Protein AF-A0A7L4ZVY7-F1 (afdb_monomer_lite)

Foldseek 3Di:
DDDDDDDPDDDPPDPDFDDPVQADQKDLDPQNRAGPQKDWDDKDWDAQPPPPDTWIKTKIWGDDDPPDPDQWIWIKIWTWDQDPVNMIGTQDIGSPPFGTQASQEPPQDPRRDGWDWDDDPSKIWTWHWHDDPWIKIKIFIWHFDDPPDDDDPPPPPPPDDDDDDDDDDDDRRYGDGPDIDIDGDDDDDDDDDD

pLDDT: mean 72.76, std 26.77, range [22.7, 98.38]

Sequence (194 aa):
MLFSASGLTAQPATPPLLDPKRVPLTAKKPADFVPAGWQLEQQLSGNLNADARPDRVLMLVEKATINDNSVDRNRALLVLLAQPDGSLKRVGVGPKALYCTGCFGALAGPEGGTPELSFDRGSLLVEHMAGSRFMTVQTQRFRYETASGRGGSSAKSTATPTGPEGLARTPAPTFSPVSSKSAKAEWTARKANG

Organism: NCBI:txid2607656

Structure (mmCIF, N/CA/C/O backbone):
data_AF-A0A7L4ZVY7-F1
#
_entry.id   AF-A0A7L4ZVY7-F1
#
loop_
_atom_site.group_PDB
_atom_site.id
_atom_site.type_symbol
_atom_site.label_atom_id
_atom_site.label_alt_id
_atom_site.label_comp_id
_atom_site.label_asym_id
_atom_site.label_entity_id
_atom_site.label_seq_id
_atom_site.pdbx_PDB_ins_code
_atom_site.Cartn_x
_atom_site.Cartn_y
_atom_site.Cartn_z
_atom_site.occupancy
_atom_site.B_iso_or_equiv
_atom_site.auth_seq_id
_atom_site.auth_comp_id
_atom_site.auth_asym_id
_atom_site.auth_atom_id
_atom_site.pdbx_PDB_model_num
ATOM 1 N N . MET A 1 1 ? 6.722 -32.612 -50.610 1.00 42.53 1 MET A N 1
ATOM 2 C CA . MET A 1 1 ? 6.017 -31.478 -49.975 1.00 42.53 1 MET A CA 1
ATOM 3 C C . MET A 1 1 ? 6.471 -31.425 -48.526 1.00 42.53 1 MET A C 1
ATOM 5 O O . MET A 1 1 ? 6.217 -32.372 -47.799 1.00 42.53 1 MET A O 1
ATOM 9 N N . LEU A 1 2 ? 7.251 -30.408 -48.157 1.00 43.16 2 LEU A N 1
ATOM 10 C CA . LEU A 1 2 ? 7.772 -30.210 -46.800 1.00 43.16 2 LEU A CA 1
ATOM 11 C C . LEU A 1 2 ? 6.844 -29.231 -46.075 1.00 43.16 2 LEU A C 1
ATOM 13 O O . LEU A 1 2 ? 6.658 -28.111 -46.544 1.00 43.16 2 LEU A O 1
ATOM 17 N N . PHE A 1 3 ? 6.253 -29.663 -44.964 1.00 46.25 3 PHE A N 1
ATOM 18 C CA . PHE A 1 3 ? 5.507 -28.791 -44.062 1.00 46.25 3 PHE A CA 1
ATOM 19 C C . PHE A 1 3 ? 6.477 -28.238 -43.016 1.00 46.25 3 PHE A C 1
ATOM 21 O O . PHE A 1 3 ? 6.935 -28.975 -42.145 1.00 46.25 3 PHE A O 1
ATOM 28 N N . SER A 1 4 ? 6.787 -26.946 -43.098 1.00 50.25 4 SER A N 1
ATOM 29 C CA . SER A 1 4 ? 7.419 -26.216 -41.998 1.00 50.25 4 SER A CA 1
ATOM 30 C C . SER A 1 4 ? 6.322 -25.736 -41.052 1.00 50.25 4 SER A C 1
ATOM 32 O O . SER A 1 4 ? 5.544 -24.849 -41.399 1.00 50.25 4 SER A O 1
ATOM 34 N N . ALA A 1 5 ? 6.241 -26.334 -39.865 1.00 51.69 5 ALA A N 1
ATOM 35 C CA . ALA A 1 5 ? 5.416 -25.823 -38.780 1.00 51.69 5 ALA A CA 1
ATOM 36 C C . ALA A 1 5 ? 6.184 -24.694 -38.078 1.00 51.69 5 ALA A C 1
ATOM 38 O O . ALA A 1 5 ? 7.149 -24.938 -37.355 1.00 51.69 5 ALA A O 1
ATOM 39 N N . SER A 1 6 ? 5.774 -23.451 -38.326 1.00 59.81 6 SER A N 1
ATOM 40 C CA . SER A 1 6 ? 6.260 -22.282 -37.594 1.00 59.81 6 SER A CA 1
ATOM 41 C C . SER A 1 6 ? 5.871 -22.397 -36.120 1.00 59.81 6 SER A C 1
ATOM 43 O O . SER A 1 6 ? 4.696 -22.555 -35.788 1.00 59.81 6 SER A O 1
ATOM 45 N N . GLY A 1 7 ? 6.872 -22.334 -35.241 1.00 48.38 7 GLY A N 1
ATOM 46 C CA . GLY A 1 7 ? 6.689 -22.382 -33.796 1.00 48.38 7 GLY A CA 1
ATOM 47 C C . GLY A 1 7 ? 5.861 -21.205 -33.281 1.00 48.38 7 GLY A C 1
ATOM 48 O O . GLY A 1 7 ? 6.071 -20.059 -33.676 1.00 48.38 7 GLY A O 1
ATOM 49 N N . LEU A 1 8 ? 4.932 -21.498 -32.369 1.00 47.84 8 LEU A N 1
ATOM 50 C CA . LEU A 1 8 ? 4.277 -20.489 -31.546 1.00 47.84 8 LEU A CA 1
ATOM 51 C C . LEU A 1 8 ? 5.335 -19.858 -30.634 1.00 47.84 8 LEU A C 1
ATOM 53 O O . LEU A 1 8 ? 5.784 -20.470 -29.667 1.00 47.84 8 LEU A O 1
ATOM 57 N N . THR A 1 9 ? 5.723 -18.621 -30.917 1.00 44.97 9 THR A N 1
ATOM 58 C CA . THR A 1 9 ? 6.403 -17.780 -29.932 1.00 44.97 9 THR A CA 1
ATOM 59 C C . THR A 1 9 ? 5.422 -17.490 -28.799 1.00 44.97 9 THR A C 1
ATOM 61 O O . THR A 1 9 ? 4.425 -16.796 -29.007 1.00 44.97 9 THR A O 1
ATOM 64 N N . ALA A 1 10 ? 5.681 -18.041 -27.612 1.00 54.47 10 ALA A N 1
ATOM 65 C CA . ALA A 1 10 ? 4.946 -17.701 -26.401 1.00 54.47 10 ALA A CA 1
ATOM 66 C C . ALA A 1 10 ? 5.097 -16.195 -26.134 1.00 54.47 10 ALA A C 1
ATOM 68 O O . ALA A 1 10 ? 6.210 -15.690 -25.988 1.00 54.47 10 ALA A O 1
ATOM 69 N N . GLN A 1 11 ? 3.980 -15.470 -26.108 1.00 47.41 11 GLN A N 1
ATOM 70 C CA . GLN A 1 11 ? 3.953 -14.075 -25.673 1.00 47.41 11 GLN A CA 1
ATOM 71 C C . GLN A 1 11 ? 4.433 -14.001 -24.214 1.00 47.41 11 GLN A C 1
ATOM 73 O O . GLN A 1 11 ? 4.009 -14.840 -23.413 1.00 47.41 11 GLN A O 1
ATOM 78 N N . PRO A 1 12 ? 5.287 -13.029 -23.840 1.00 50.09 12 PRO A N 1
ATOM 79 C CA . PRO A 1 12 ? 5.654 -12.838 -22.444 1.00 50.09 12 PRO A CA 1
ATOM 80 C C . PRO A 1 12 ? 4.376 -12.548 -21.654 1.00 50.09 12 PRO A C 1
ATOM 82 O O . PRO A 1 12 ? 3.686 -11.557 -21.901 1.00 50.09 12 PRO A O 1
ATOM 85 N N . ALA A 1 13 ? 4.022 -13.462 -20.752 1.00 53.69 13 ALA A N 1
ATOM 86 C CA . ALA A 1 13 ? 2.863 -13.308 -19.892 1.00 53.69 13 ALA A CA 1
ATOM 87 C C . ALA A 1 13 ? 3.065 -12.050 -19.044 1.00 53.69 13 ALA A C 1
ATOM 89 O O . ALA A 1 13 ? 4.043 -11.951 -18.305 1.00 53.69 13 ALA A O 1
ATOM 90 N N . THR A 1 14 ? 2.159 -11.078 -19.162 1.00 54.66 14 THR A N 1
ATOM 91 C CA . THR A 1 14 ? 2.133 -9.924 -18.261 1.00 54.66 14 THR A CA 1
ATOM 92 C C . THR A 1 14 ? 2.140 -10.438 -16.816 1.00 54.66 14 THR A C 1
ATOM 94 O O . THR A 1 14 ? 1.293 -11.284 -16.498 1.00 54.66 14 THR A O 1
ATOM 97 N N . PRO A 1 15 ? 3.062 -9.978 -15.948 1.00 60.28 15 PRO A N 1
ATOM 98 C CA . PRO A 1 15 ? 3.125 -10.460 -14.576 1.00 60.28 15 PRO A CA 1
ATOM 99 C C . PRO A 1 15 ? 1.770 -10.256 -13.880 1.00 60.28 15 PRO A C 1
ATOM 101 O O . PRO A 1 15 ? 1.145 -9.197 -14.043 1.00 60.28 15 PRO A O 1
ATOM 104 N N . PRO A 1 16 ? 1.252 -11.271 -13.168 1.00 70.19 16 PRO A N 1
ATOM 105 C CA . PRO A 1 16 ? -0.083 -11.208 -12.604 1.00 70.19 16 PRO A CA 1
ATOM 106 C C . PRO A 1 16 ? -0.122 -10.226 -11.433 1.00 70.19 16 PRO A C 1
ATOM 108 O O . PRO A 1 16 ? 0.546 -10.410 -10.419 1.00 70.19 16 PRO A O 1
ATOM 111 N N . LEU A 1 17 ? -0.993 -9.224 -11.546 1.00 88.19 17 LEU A N 1
ATOM 112 C CA . LEU A 1 17 ? -1.309 -8.300 -10.459 1.00 88.19 17 LEU A CA 1
ATOM 113 C C . LEU A 1 17 ? -1.698 -9.050 -9.182 1.00 88.19 17 LEU A C 1
ATOM 115 O O . LEU A 1 17 ? -2.263 -10.147 -9.230 1.00 88.19 17 LEU A O 1
ATOM 119 N N . LEU A 1 18 ? -1.470 -8.416 -8.032 1.00 91.44 18 LEU A N 1
ATOM 120 C CA . LEU A 1 18 ? -1.837 -8.996 -6.749 1.00 91.44 18 LEU A CA 1
ATOM 121 C C . LEU A 1 18 ? -3.339 -9.314 -6.693 1.00 91.44 18 LEU A C 1
ATOM 123 O O . LEU A 1 18 ? -4.170 -8.407 -6.694 1.00 91.44 18 LEU A O 1
ATOM 127 N N . ASP A 1 19 ? -3.684 -10.596 -6.570 1.00 92.94 19 ASP A N 1
ATOM 128 C CA . ASP A 1 19 ? -5.056 -11.029 -6.306 1.00 92.94 19 ASP A CA 1
ATOM 129 C C . ASP A 1 19 ? -5.428 -10.733 -4.840 1.00 92.94 19 ASP A C 1
ATOM 131 O O . ASP A 1 19 ? -4.839 -11.326 -3.924 1.00 92.94 19 ASP A O 1
ATOM 135 N N . PRO A 1 20 ? -6.435 -9.876 -4.573 1.00 90.38 20 PRO A N 1
ATOM 136 C CA . PRO A 1 20 ? -6.894 -9.607 -3.218 1.00 90.38 20 PRO A CA 1
ATOM 137 C C . PRO A 1 20 ? -7.332 -10.865 -2.457 1.00 90.38 20 PRO A C 1
ATOM 139 O O . PRO A 1 20 ? -7.259 -10.873 -1.232 1.00 90.38 20 PRO A O 1
ATOM 142 N N . LYS A 1 21 ? -7.774 -11.941 -3.115 1.00 92.88 21 LYS A N 1
ATOM 143 C CA . LYS A 1 21 ? -8.170 -13.179 -2.419 1.00 92.88 21 LYS A CA 1
ATOM 144 C C . LYS A 1 21 ? -6.998 -13.883 -1.736 1.00 92.88 21 LYS A C 1
ATOM 146 O O . LYS A 1 21 ? -7.211 -14.632 -0.790 1.00 92.88 21 LYS A O 1
ATOM 151 N N . ARG A 1 22 ? -5.769 -13.623 -2.187 1.00 94.56 22 ARG A N 1
ATOM 152 C CA . ARG A 1 22 ? -4.539 -14.203 -1.627 1.00 94.56 22 ARG A CA 1
ATOM 153 C C . ARG A 1 22 ? -4.015 -13.444 -0.409 1.00 94.56 22 ARG A C 1
ATOM 155 O O . ARG A 1 22 ? -3.093 -13.921 0.242 1.00 94.56 22 ARG A O 1
ATOM 162 N N . VAL A 1 23 ? -4.582 -12.276 -0.109 1.00 95.00 23 VAL A N 1
ATOM 163 C CA . VAL A 1 23 ? -4.215 -11.473 1.060 1.00 95.00 23 VAL A CA 1
ATOM 164 C C . VAL A 1 23 ? -5.196 -11.783 2.198 1.00 95.00 23 VAL A C 1
ATOM 166 O O . VAL A 1 23 ? -6.403 -11.578 2.015 1.00 95.00 23 VAL A O 1
ATOM 169 N N . PRO A 1 24 ? -4.720 -12.236 3.373 1.00 97.06 24 PRO A N 1
ATOM 170 C CA . PRO A 1 24 ? -5.571 -12.498 4.531 1.00 97.06 24 PRO A CA 1
ATOM 171 C C . PRO A 1 24 ? -6.450 -11.302 4.918 1.00 97.06 24 PRO A C 1
ATOM 173 O O . PRO A 1 24 ? -6.085 -10.140 4.729 1.00 97.06 24 PRO A O 1
ATOM 176 N N . LEU A 1 25 ? -7.630 -11.574 5.483 1.00 95.50 25 LEU A N 1
ATOM 177 C CA . LEU A 1 25 ? -8.509 -10.522 6.009 1.00 95.50 25 LEU A CA 1
ATOM 178 C C . LEU A 1 25 ? -8.007 -9.956 7.342 1.00 95.50 25 LEU A C 1
ATOM 180 O O . LEU A 1 25 ? -8.193 -8.770 7.603 1.00 95.50 25 LEU A O 1
ATOM 184 N N . THR A 1 26 ? -7.361 -10.782 8.159 1.00 97.31 26 THR A N 1
ATOM 185 C CA . THR A 1 26 ? -6.875 -10.429 9.496 1.00 97.31 26 THR A CA 1
ATOM 186 C C . THR A 1 26 ? -5.564 -11.142 9.788 1.00 97.31 26 THR A C 1
ATOM 188 O O . THR A 1 26 ? -5.417 -12.308 9.421 1.00 97.31 26 THR A O 1
ATOM 191 N N . ALA A 1 27 ? -4.645 -10.481 10.487 1.00 97.62 27 ALA A N 1
ATOM 192 C CA . ALA A 1 27 ? -3.427 -11.094 11.014 1.00 97.62 27 ALA A CA 1
ATOM 193 C C . ALA A 1 27 ? -2.856 -10.258 12.167 1.00 97.62 27 ALA A C 1
ATOM 195 O O . ALA A 1 27 ? -3.289 -9.130 12.396 1.00 97.62 27 ALA A O 1
ATOM 196 N N . LYS A 1 28 ? -1.878 -10.798 12.900 1.00 96.31 28 LYS A N 1
ATOM 197 C CA . LYS A 1 28 ? -1.248 -10.084 14.024 1.00 96.31 28 LYS A CA 1
ATOM 198 C C . LYS A 1 28 ? -0.117 -9.162 13.580 1.00 96.31 28 LYS A C 1
ATOM 200 O O . LYS A 1 28 ? 0.129 -8.154 14.235 1.00 96.31 28 LYS A O 1
ATOM 205 N N . LYS A 1 29 ? 0.593 -9.501 12.500 1.00 96.75 29 LYS A N 1
ATOM 206 C CA . LYS A 1 29 ? 1.751 -8.735 12.026 1.00 96.75 29 LYS A CA 1
ATOM 207 C C . LYS A 1 29 ? 1.552 -8.288 10.576 1.00 96.75 29 LYS A C 1
ATOM 209 O O . LYS A 1 29 ? 0.966 -9.030 9.794 1.00 96.75 29 LYS A O 1
ATOM 214 N N . PRO A 1 30 ? 2.091 -7.123 10.173 1.00 97.06 30 PRO A N 1
ATOM 215 C CA . PRO A 1 30 ? 2.037 -6.672 8.781 1.00 97.06 30 PRO A CA 1
ATOM 216 C C . PRO A 1 30 ? 2.624 -7.675 7.778 1.00 97.06 30 PRO A C 1
ATOM 218 O O . PRO A 1 30 ? 2.061 -7.873 6.707 1.00 97.06 30 PRO A O 1
ATOM 221 N N . ALA A 1 31 ? 3.721 -8.347 8.146 1.00 97.12 31 ALA A N 1
ATOM 222 C CA . ALA A 1 31 ? 4.386 -9.338 7.298 1.00 97.12 31 ALA A CA 1
ATOM 223 C C . ALA A 1 31 ? 3.482 -10.530 6.932 1.00 97.12 31 ALA A C 1
ATOM 225 O O . ALA A 1 31 ? 3.624 -11.090 5.850 1.00 97.12 31 ALA A O 1
ATOM 226 N N . ASP A 1 32 ? 2.512 -10.868 7.786 1.00 97.81 32 ASP A N 1
ATOM 227 C CA . ASP A 1 32 ? 1.583 -11.979 7.556 1.00 97.81 32 ASP A CA 1
ATOM 228 C C . ASP A 1 32 ? 0.562 -11.665 6.442 1.00 97.81 32 ASP A C 1
ATOM 230 O O . ASP A 1 32 ? -0.122 -12.561 5.953 1.00 97.81 32 ASP A O 1
ATOM 234 N N . PHE A 1 33 ? 0.455 -10.399 6.013 1.00 98.00 33 PHE A N 1
ATOM 235 C CA . PHE A 1 33 ? -0.363 -9.996 4.865 1.00 98.00 33 PHE A CA 1
ATOM 236 C C . PHE A 1 33 ? 0.379 -10.089 3.528 1.00 98.00 33 PHE A C 1
ATOM 238 O O . PHE A 1 33 ? -0.236 -9.850 2.490 1.00 98.00 33 PHE A O 1
ATOM 245 N N . VAL A 1 34 ? 1.677 -10.408 3.522 1.00 97.81 34 VAL A N 1
ATOM 246 C CA . VAL A 1 34 ? 2.485 -10.478 2.298 1.00 97.81 34 VAL A CA 1
ATOM 247 C C . VAL A 1 34 ? 2.340 -11.870 1.667 1.00 97.81 34 VAL A C 1
ATOM 249 O O . VAL A 1 34 ? 2.828 -12.850 2.231 1.00 97.81 34 VAL A O 1
ATOM 252 N N . PRO A 1 35 ? 1.684 -12.007 0.502 1.00 96.31 35 PRO A N 1
ATOM 253 C CA . PRO A 1 35 ? 1.488 -13.310 -0.120 1.00 96.31 35 PRO A CA 1
ATOM 254 C C . PRO A 1 35 ? 2.753 -13.805 -0.828 1.00 96.31 35 PRO A C 1
ATOM 256 O O . PRO A 1 35 ? 3.644 -13.040 -1.197 1.00 96.31 35 PRO A O 1
ATOM 259 N N . ALA A 1 36 ? 2.807 -15.112 -1.093 1.00 94.06 36 ALA A N 1
ATOM 260 C CA . ALA A 1 36 ? 3.901 -15.714 -1.852 1.00 94.06 36 ALA A CA 1
ATOM 261 C C . ALA A 1 36 ? 4.086 -15.045 -3.230 1.00 94.06 36 ALA A C 1
ATOM 263 O O . ALA A 1 36 ? 3.113 -14.800 -3.951 1.00 94.06 36 ALA A O 1
ATOM 264 N N . GLY A 1 37 ? 5.343 -14.782 -3.596 1.00 92.44 37 GLY A N 1
ATOM 265 C CA . GLY A 1 37 ? 5.720 -14.041 -4.808 1.00 92.44 37 GLY A CA 1
ATOM 266 C C . GLY A 1 37 ? 5.821 -12.523 -4.618 1.00 92.44 37 GLY A C 1
ATOM 267 O O . GLY A 1 37 ? 6.309 -11.841 -5.508 1.00 92.44 37 GLY A O 1
ATOM 268 N N . TRP A 1 38 ? 5.433 -12.002 -3.452 1.00 95.56 38 TRP A N 1
ATOM 269 C CA . TRP A 1 38 ? 5.517 -10.582 -3.109 1.00 95.56 38 TRP A CA 1
ATOM 270 C C . TRP A 1 38 ? 6.454 -10.363 -1.925 1.00 95.56 38 TRP A C 1
ATOM 272 O O . TRP A 1 38 ? 6.694 -11.269 -1.124 1.00 95.56 38 TRP A O 1
ATOM 282 N N . GLN A 1 39 ? 6.990 -9.155 -1.811 1.00 95.81 39 GLN A N 1
ATOM 283 C CA . GLN A 1 39 ? 7.772 -8.708 -0.665 1.00 95.81 39 GLN A CA 1
ATOM 284 C C . GLN A 1 39 ? 7.330 -7.314 -0.225 1.00 95.81 39 GLN A C 1
ATOM 286 O O . GLN A 1 39 ? 6.783 -6.546 -1.016 1.00 95.81 39 GLN A O 1
ATOM 291 N N . LEU A 1 40 ? 7.561 -7.004 1.049 1.00 97.31 40 LEU A N 1
ATOM 292 C CA . LEU A 1 40 ? 7.330 -5.672 1.592 1.00 97.31 40 LEU A CA 1
ATOM 293 C C . LEU A 1 40 ? 8.426 -4.729 1.087 1.00 97.31 40 LEU A C 1
ATOM 295 O O . LEU A 1 40 ? 9.605 -5.004 1.290 1.00 97.31 40 LEU A O 1
ATOM 299 N N . GLU A 1 41 ? 8.031 -3.635 0.446 1.00 95.62 41 GLU A N 1
ATOM 300 C CA . GLU A 1 41 ? 8.941 -2.591 -0.037 1.00 95.62 41 GLU A CA 1
ATOM 301 C C . GLU A 1 41 ? 8.948 -1.389 0.910 1.00 95.62 41 GLU A C 1
ATOM 303 O O . GLU A 1 41 ? 10.005 -0.911 1.307 1.00 95.62 41 GLU A O 1
ATOM 308 N N . GLN A 1 42 ? 7.765 -0.945 1.342 1.00 97.00 42 GLN A N 1
ATOM 309 C CA . GLN A 1 42 ? 7.611 0.156 2.291 1.00 97.00 42 GLN A CA 1
ATOM 310 C C . GLN A 1 42 ? 6.451 -0.118 3.248 1.00 97.00 42 GLN A C 1
ATOM 312 O O . GLN A 1 42 ? 5.444 -0.728 2.884 1.00 97.00 42 GLN A O 1
ATOM 317 N N . GLN A 1 43 ? 6.571 0.382 4.476 1.00 97.62 43 GLN A N 1
ATOM 318 C CA . GLN A 1 43 ? 5.490 0.409 5.453 1.00 97.62 43 GLN A CA 1
ATOM 319 C C . GLN A 1 43 ? 5.367 1.808 6.052 1.00 97.62 43 GLN A C 1
ATOM 321 O O . GLN A 1 43 ? 6.358 2.392 6.485 1.00 97.62 43 GLN A O 1
ATOM 326 N N . LEU A 1 44 ? 4.134 2.297 6.151 1.00 96.94 44 LEU A N 1
ATOM 327 C CA . LEU A 1 44 ? 3.792 3.543 6.825 1.00 96.94 44 LEU A CA 1
ATOM 328 C C . LEU A 1 44 ? 2.824 3.263 7.984 1.00 96.94 44 LEU A C 1
ATOM 330 O O . LEU A 1 44 ? 1.990 2.356 7.907 1.00 96.94 44 LEU A O 1
ATOM 334 N N . SER A 1 45 ? 2.942 4.035 9.064 1.00 96.00 45 SER A N 1
ATOM 335 C CA . SER A 1 45 ? 2.079 3.958 10.248 1.00 96.00 45 SER A CA 1
ATOM 336 C C . SER A 1 45 ? 1.373 5.289 10.470 1.00 96.00 45 SER A C 1
ATOM 338 O O . SER A 1 45 ? 2.011 6.335 10.392 1.00 96.00 45 SER A O 1
ATOM 340 N N . GLY A 1 46 ? 0.069 5.262 10.734 1.00 92.50 46 GLY A N 1
ATOM 341 C CA . GLY A 1 46 ? -0.740 6.474 10.877 1.00 92.50 46 GLY A CA 1
ATOM 342 C C . GLY A 1 46 ? -2.106 6.181 11.471 1.00 92.50 46 GLY A C 1
ATOM 343 O O . GLY A 1 46 ? -2.339 5.083 11.950 1.00 92.50 46 GLY A O 1
ATOM 344 N N . ASN A 1 47 ? -2.997 7.164 11.457 1.00 90.94 47 ASN A N 1
ATOM 345 C CA . ASN A 1 47 ? -4.351 7.036 11.989 1.00 90.94 47 ASN A CA 1
ATOM 346 C C . ASN A 1 47 ? -5.340 7.412 10.878 1.00 90.94 47 ASN A C 1
ATOM 348 O O . ASN A 1 47 ? -5.541 8.595 10.592 1.00 90.94 47 ASN A O 1
ATOM 352 N N . LEU A 1 48 ? -5.877 6.404 10.194 1.00 88.75 48 LEU A N 1
ATOM 353 C CA . LEU A 1 48 ? -6.744 6.548 9.023 1.00 88.75 48 LEU A CA 1
ATOM 354 C C . LEU A 1 48 ? -8.221 6.659 9.395 1.00 88.75 48 LEU A C 1
ATOM 356 O O . LEU A 1 48 ? -8.993 7.250 8.644 1.00 88.75 48 LEU A O 1
ATOM 360 N N . ASN A 1 49 ? -8.620 6.090 10.531 1.00 88.75 49 ASN A N 1
ATOM 361 C CA . ASN A 1 49 ? -10.011 6.036 10.988 1.00 88.75 49 ASN A CA 1
ATOM 362 C C . ASN A 1 49 ? -10.276 6.869 12.261 1.00 88.75 49 ASN A C 1
ATOM 364 O O . ASN A 1 49 ? -11.359 6.776 12.835 1.00 88.75 49 ASN A O 1
ATOM 368 N N . ALA A 1 50 ? -9.306 7.686 12.679 1.00 88.69 50 ALA A N 1
ATOM 369 C CA . ALA A 1 50 ? -9.360 8.554 13.853 1.00 88.69 50 ALA A CA 1
ATOM 370 C C . ALA A 1 50 ? -9.567 7.825 15.200 1.00 88.69 50 ALA A C 1
ATOM 372 O O . ALA A 1 50 ? -10.049 8.434 16.152 1.00 88.69 50 ALA A O 1
ATOM 373 N N . ASP A 1 51 ? -9.164 6.555 15.322 1.00 90.31 51 ASP A N 1
ATOM 374 C CA . ASP A 1 51 ? -9.390 5.744 16.530 1.00 90.31 51 ASP A CA 1
ATOM 375 C C . ASP A 1 51 ? -8.208 5.702 17.524 1.00 90.31 51 ASP A C 1
ATOM 377 O O . ASP A 1 51 ? -8.263 4.998 18.536 1.00 90.31 51 ASP A O 1
ATOM 381 N N . ALA A 1 52 ? -7.153 6.469 17.225 1.00 89.75 52 ALA A N 1
ATOM 382 C CA . ALA A 1 52 ? -5.902 6.592 17.979 1.00 89.75 52 ALA A CA 1
ATOM 383 C C . ALA A 1 52 ? -5.052 5.311 18.059 1.00 89.75 52 ALA A C 1
ATOM 385 O O . ALA A 1 52 ? -4.003 5.316 18.708 1.00 89.75 52 ALA A O 1
ATOM 386 N N . ARG A 1 53 ? -5.435 4.236 17.364 1.00 93.56 53 ARG A N 1
ATOM 387 C CA . ARG A 1 53 ? -4.575 3.075 17.150 1.00 93.56 53 ARG A CA 1
ATOM 388 C C . ARG A 1 53 ? -3.775 3.280 15.863 1.00 93.56 53 ARG A C 1
ATOM 390 O O . ARG A 1 53 ? -4.266 3.860 14.899 1.00 93.56 53 ARG A O 1
ATOM 397 N N . PRO A 1 54 ? -2.509 2.842 15.834 1.00 94.25 54 PRO A N 1
ATOM 398 C CA . PRO A 1 54 ? -1.688 3.035 14.659 1.00 94.25 54 PRO A CA 1
ATOM 399 C C . PRO A 1 54 ? -2.089 1.999 13.601 1.00 94.25 54 PRO A C 1
ATOM 401 O O . PRO A 1 54 ? -1.779 0.814 13.735 1.00 94.25 54 PRO A O 1
ATOM 404 N N . ASP A 1 55 ? -2.729 2.457 12.536 1.00 95.00 55 ASP A N 1
ATOM 405 C CA . ASP A 1 55 ? -3.002 1.719 11.307 1.00 95.00 55 ASP A CA 1
ATOM 406 C C . ASP A 1 55 ? -1.715 1.488 10.506 1.00 95.00 55 ASP A C 1
ATOM 408 O O . ASP A 1 55 ? -0.657 2.068 10.789 1.00 95.00 55 ASP A O 1
ATOM 412 N N . ARG A 1 56 ? -1.774 0.614 9.498 1.00 97.44 56 ARG A N 1
ATOM 413 C CA . ARG A 1 56 ? -0.638 0.317 8.618 1.00 97.44 56 ARG A CA 1
ATOM 414 C C . ARG A 1 56 ? -1.026 0.432 7.154 1.00 97.44 56 ARG A C 1
ATOM 416 O O . ARG A 1 56 ? -2.063 -0.067 6.727 1.00 97.44 56 ARG A O 1
ATOM 423 N N . VAL A 1 57 ? -0.134 1.030 6.377 1.00 97.88 57 VAL A N 1
ATOM 424 C CA . VAL A 1 57 ? -0.186 1.022 4.915 1.00 97.88 57 VAL A CA 1
ATOM 425 C C . VAL A 1 57 ? 1.067 0.328 4.414 1.00 97.88 57 VAL A C 1
ATOM 427 O O . VAL A 1 57 ? 2.169 0.690 4.823 1.00 97.88 57 VAL A O 1
ATOM 430 N N . LEU A 1 58 ? 0.895 -0.686 3.569 1.00 98.38 58 LEU A N 1
ATOM 431 C CA . LEU A 1 58 ? 1.997 -1.465 3.011 1.00 98.38 58 LEU A CA 1
ATOM 432 C C . LEU A 1 58 ? 2.087 -1.223 1.509 1.00 98.38 58 LEU A C 1
ATOM 434 O O . LEU A 1 58 ? 1.089 -1.345 0.798 1.00 98.38 58 LEU A O 1
ATOM 438 N N . MET A 1 59 ? 3.293 -0.937 1.038 1.00 98.06 59 MET A N 1
ATOM 439 C CA . MET A 1 59 ? 3.675 -1.063 -0.360 1.00 98.06 59 MET A CA 1
ATOM 440 C C . MET A 1 59 ? 4.324 -2.426 -0.541 1.00 98.06 59 MET A C 1
ATOM 442 O O . MET A 1 59 ? 5.344 -2.723 0.085 1.00 98.06 59 MET A O 1
ATOM 446 N N . LEU A 1 60 ? 3.715 -3.261 -1.372 1.00 97.50 60 LEU A N 1
ATOM 447 C CA . LEU A 1 60 ? 4.287 -4.533 -1.781 1.00 97.50 60 LEU A CA 1
ATOM 448 C C . LEU A 1 60 ? 4.832 -4.411 -3.196 1.00 97.50 60 LEU A C 1
ATOM 450 O O . LEU A 1 60 ? 4.212 -3.758 -4.032 1.00 97.50 60 LEU A O 1
ATOM 454 N N . VAL A 1 61 ? 5.922 -5.119 -3.465 1.00 94.81 61 VAL A N 1
ATOM 455 C CA . VAL A 1 61 ? 6.491 -5.294 -4.803 1.00 94.81 61 VAL A CA 1
ATOM 456 C C . VAL A 1 61 ? 6.637 -6.777 -5.104 1.00 94.81 61 VAL A C 1
ATOM 458 O O . VAL A 1 61 ? 6.857 -7.589 -4.198 1.00 94.81 61 VAL A O 1
ATOM 461 N N . GLU A 1 62 ? 6.500 -7.153 -6.369 1.00 93.00 62 GLU A N 1
ATOM 462 C CA . GLU A 1 62 ? 6.818 -8.510 -6.809 1.00 93.00 62 GLU A CA 1
ATOM 463 C C . GLU A 1 62 ? 8.287 -8.842 -6.497 1.00 93.00 62 GLU A C 1
ATOM 465 O O . GLU A 1 62 ? 9.198 -8.015 -6.636 1.00 93.00 62 GLU A O 1
ATOM 470 N N . LYS A 1 63 ? 8.539 -10.072 -6.046 1.00 91.12 63 LYS A N 1
ATOM 471 C CA . LYS A 1 63 ? 9.908 -10.567 -5.883 1.00 91.12 63 LYS A CA 1
ATOM 472 C C . LYS A 1 63 ? 10.540 -10.725 -7.262 1.00 91.12 63 LYS A C 1
ATOM 474 O O . LYS A 1 63 ? 9.927 -11.315 -8.145 1.00 91.12 63 LYS A O 1
ATOM 479 N N . ALA A 1 64 ? 11.774 -10.252 -7.417 1.00 84.69 64 ALA A N 1
ATOM 480 C CA . ALA A 1 64 ? 12.560 -10.575 -8.601 1.00 84.69 64 ALA A CA 1
ATOM 481 C C . ALA A 1 64 ? 12.772 -12.096 -8.669 1.00 84.69 64 ALA A C 1
ATOM 483 O O . ALA A 1 64 ? 13.035 -12.735 -7.643 1.00 84.69 64 ALA A O 1
ATOM 484 N N . THR A 1 65 ? 12.651 -12.682 -9.859 1.00 78.56 65 THR A N 1
ATOM 485 C CA . THR A 1 65 ? 13.055 -14.076 -10.081 1.00 78.56 65 THR A CA 1
ATOM 486 C C . THR A 1 65 ? 14.421 -14.105 -10.758 1.00 78.56 65 TH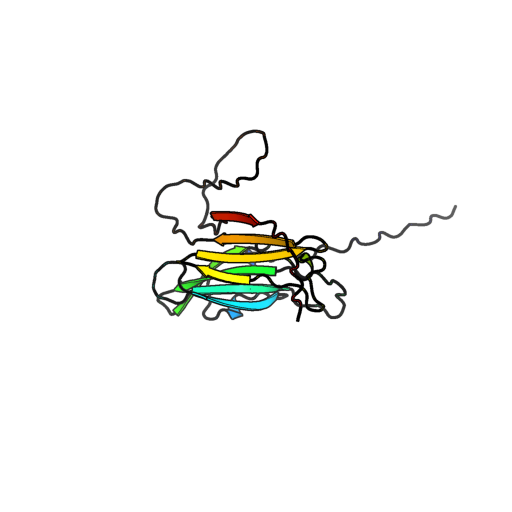R A C 1
ATOM 488 O O . THR A 1 65 ? 14.793 -13.163 -11.445 1.00 78.56 65 THR A O 1
ATOM 491 N N . ILE A 1 66 ? 15.191 -15.176 -10.550 1.00 65.38 66 ILE A N 1
ATOM 492 C CA . ILE A 1 66 ? 16.590 -15.283 -11.012 1.00 65.38 66 ILE A CA 1
ATOM 493 C C . ILE A 1 66 ? 16.719 -15.128 -12.541 1.00 65.38 66 ILE A C 1
ATOM 495 O O . ILE A 1 66 ? 17.760 -14.705 -13.027 1.00 65.38 66 ILE A O 1
ATOM 499 N N . ASN A 1 67 ? 15.652 -15.423 -13.287 1.00 64.25 67 ASN A N 1
ATOM 500 C CA . ASN A 1 67 ? 15.614 -15.324 -14.747 1.00 64.25 67 ASN A CA 1
ATOM 501 C C . ASN A 1 67 ? 14.808 -14.113 -15.242 1.00 64.25 67 ASN A C 1
ATOM 503 O O . ASN A 1 67 ? 14.496 -14.030 -16.431 1.00 64.25 67 ASN A O 1
ATOM 507 N N . ASP A 1 68 ? 14.4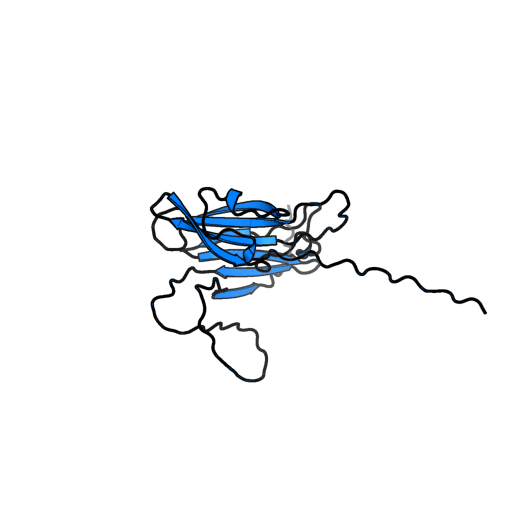13 -13.215 -14.339 1.00 63.62 68 ASP A N 1
ATOM 508 C CA . ASP A 1 68 ? 13.616 -12.052 -14.693 1.00 63.62 68 ASP A CA 1
ATOM 509 C C . ASP A 1 68 ? 14.519 -10.885 -15.086 1.00 63.62 68 ASP A C 1
ATOM 511 O O . ASP A 1 68 ? 15.048 -10.168 -14.240 1.00 63.62 68 ASP A O 1
ATOM 515 N N . ASN A 1 69 ? 14.682 -10.699 -16.394 1.00 60.19 69 ASN A N 1
ATOM 516 C CA . ASN A 1 69 ? 15.276 -9.489 -16.958 1.00 60.19 69 ASN A CA 1
ATOM 517 C C . ASN A 1 69 ? 14.244 -8.344 -17.064 1.00 60.19 69 ASN A C 1
ATOM 519 O O . ASN A 1 69 ? 14.551 -7.310 -17.661 1.00 60.19 69 ASN A O 1
ATOM 523 N N . SER A 1 70 ? 13.015 -8.518 -16.550 1.00 64.00 70 SER A N 1
ATOM 524 C CA . SER A 1 70 ? 12.021 -7.447 -16.499 1.00 64.00 70 SER A CA 1
ATOM 525 C C . SER A 1 70 ? 12.473 -6.358 -15.536 1.00 64.00 70 SER A C 1
ATOM 527 O O . SER A 1 70 ? 12.645 -6.570 -14.336 1.00 64.00 70 SER A O 1
ATOM 529 N N . VAL A 1 71 ? 12.600 -5.150 -16.075 1.00 67.69 71 VAL A N 1
ATOM 530 C CA . VAL A 1 71 ? 12.826 -3.923 -15.301 1.00 67.69 71 VAL A CA 1
ATOM 531 C C . VAL A 1 71 ? 11.540 -3.499 -14.565 1.00 67.69 71 VAL A C 1
ATOM 533 O O . VAL A 1 71 ? 11.587 -2.732 -13.599 1.00 67.69 71 VAL A O 1
ATOM 536 N N . ASP A 1 72 ? 10.389 -4.044 -14.975 1.00 83.38 72 ASP A N 1
ATOM 537 C CA . ASP A 1 72 ? 9.061 -3.676 -14.498 1.00 83.38 72 ASP A CA 1
ATOM 538 C C . ASP A 1 72 ? 8.439 -4.779 -13.644 1.00 83.38 72 ASP A C 1
ATOM 540 O O . ASP A 1 72 ? 7.946 -5.793 -14.139 1.00 83.38 72 ASP A O 1
ATOM 544 N N . ARG A 1 73 ? 8.433 -4.537 -12.334 1.00 89.81 73 ARG A N 1
ATOM 545 C CA . ARG A 1 73 ? 7.755 -5.337 -11.318 1.00 89.81 73 ARG A CA 1
ATOM 546 C C . ARG A 1 73 ? 6.545 -4.581 -10.807 1.00 89.81 73 ARG A C 1
ATOM 548 O O . ARG A 1 73 ? 6.624 -3.377 -10.528 1.00 89.81 73 ARG A O 1
ATOM 555 N N . ASN A 1 74 ? 5.420 -5.275 -10.673 1.00 92.62 74 ASN A N 1
ATOM 556 C CA . ASN A 1 74 ? 4.204 -4.639 -10.186 1.00 92.62 74 ASN A CA 1
ATOM 557 C C . ASN A 1 74 ? 4.318 -4.274 -8.706 1.00 92.62 74 ASN A C 1
ATOM 559 O O . ASN A 1 74 ? 4.999 -4.938 -7.917 1.00 92.62 74 ASN A O 1
ATOM 563 N N . ARG A 1 75 ? 3.563 -3.239 -8.329 1.00 94.62 75 ARG A N 1
ATOM 564 C CA . ARG A 1 75 ? 3.373 -2.824 -6.943 1.00 94.62 75 ARG A CA 1
ATOM 565 C C . ARG A 1 75 ? 1.912 -2.884 -6.538 1.00 94.62 75 ARG A C 1
ATOM 567 O O . ARG A 1 75 ? 1.019 -2.632 -7.343 1.00 94.62 75 ARG A O 1
ATOM 574 N N . ALA A 1 76 ? 1.673 -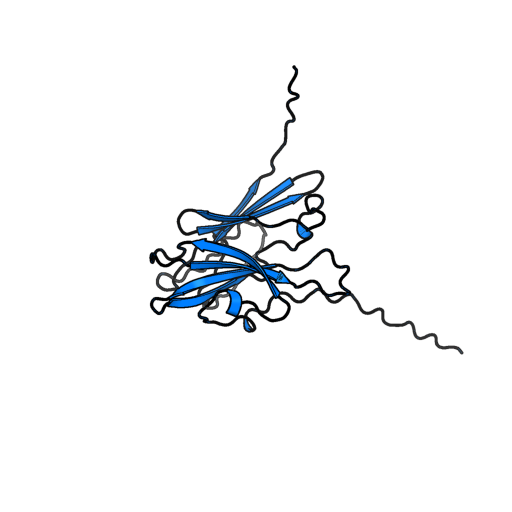3.172 -5.267 1.00 96.75 76 ALA A N 1
ATOM 575 C CA . ALA A 1 76 ? 0.342 -3.172 -4.684 1.00 96.75 76 ALA A CA 1
ATOM 576 C C . ALA A 1 76 ? 0.317 -2.393 -3.369 1.00 96.75 76 ALA A C 1
ATOM 578 O O . ALA A 1 76 ? 1.240 -2.476 -2.561 1.00 96.75 76 ALA A O 1
ATOM 579 N N . LEU A 1 77 ? -0.774 -1.663 -3.150 1.00 97.69 77 LEU A N 1
ATOM 580 C CA . LEU A 1 77 ? -1.032 -0.927 -1.918 1.00 97.69 77 LEU A CA 1
ATOM 581 C C . LEU A 1 77 ? -1.990 -1.722 -1.030 1.00 97.69 77 LEU A C 1
ATOM 583 O O . LEU A 1 77 ? -3.080 -2.088 -1.472 1.00 97.69 77 LEU A O 1
ATOM 587 N N . LEU A 1 78 ? -1.621 -1.974 0.220 1.00 97.25 78 LEU A N 1
ATOM 588 C CA . LEU A 1 78 ? -2.499 -2.583 1.219 1.00 97.25 78 LEU A CA 1
ATOM 589 C C . LEU A 1 78 ? -2.780 -1.581 2.328 1.00 97.25 78 LEU A C 1
ATOM 591 O O . LEU A 1 78 ? -1.873 -0.903 2.805 1.00 97.25 78 LEU A O 1
ATOM 595 N N . VAL A 1 79 ? -4.032 -1.544 2.779 1.00 95.94 79 VAL A N 1
ATOM 596 C CA . VAL A 1 79 ? -4.459 -0.722 3.913 1.00 95.94 79 VAL A CA 1
ATOM 597 C C . VAL A 1 79 ? -5.006 -1.626 5.004 1.00 95.94 79 VAL A C 1
ATOM 599 O O . VAL A 1 79 ? -5.934 -2.411 4.770 1.00 95.94 79 VAL A O 1
ATOM 602 N N . LEU A 1 80 ? -4.421 -1.513 6.192 1.00 97.06 80 LEU A N 1
ATOM 603 C CA . LEU A 1 80 ? -4.711 -2.331 7.358 1.00 97.06 80 LEU A CA 1
ATOM 604 C C . LEU A 1 80 ? -5.106 -1.425 8.525 1.00 97.06 80 LEU A C 1
ATOM 606 O O . LEU A 1 80 ? -4.338 -0.538 8.895 1.00 97.06 80 LEU A O 1
ATOM 610 N N . LEU A 1 81 ? -6.267 -1.676 9.126 1.00 95.75 81 LEU A N 1
ATOM 611 C CA . LEU A 1 81 ? -6.695 -0.982 10.336 1.00 95.75 81 LEU A CA 1
ATOM 612 C C . LEU A 1 81 ? -6.340 -1.773 11.583 1.00 95.75 81 LEU A C 1
ATOM 614 O O . LEU A 1 81 ? -6.597 -2.980 11.649 1.00 95.75 81 LEU A O 1
ATOM 618 N N . ALA A 1 82 ? -5.819 -1.085 12.589 1.00 96.62 82 ALA A N 1
ATOM 619 C CA . ALA A 1 82 ? -5.598 -1.677 13.896 1.00 96.62 82 ALA A CA 1
ATOM 620 C C . ALA A 1 82 ? -6.928 -1.984 14.590 1.00 96.62 82 ALA A C 1
ATOM 622 O O . ALA A 1 82 ? -7.880 -1.205 14.559 1.00 96.62 82 ALA A O 1
ATOM 623 N N . GLN A 1 83 ? -7.006 -3.163 15.196 1.00 95.94 83 GLN A N 1
ATOM 624 C CA . GLN A 1 83 ? -8.166 -3.628 15.940 1.00 95.94 83 GLN A CA 1
ATOM 625 C C . GLN A 1 83 ? -7.916 -3.505 17.453 1.00 95.94 83 GLN A C 1
ATOM 627 O O . GLN A 1 83 ? -6.762 -3.520 17.892 1.00 95.94 83 GLN A O 1
ATOM 632 N N . PRO A 1 84 ? -8.975 -3.400 18.280 1.00 94.50 84 PRO A N 1
ATOM 633 C CA . PRO A 1 84 ? -8.836 -3.315 19.737 1.00 94.50 84 PRO A CA 1
ATOM 634 C C . PRO A 1 84 ? -8.129 -4.515 20.382 1.00 94.50 84 PRO A C 1
ATOM 636 O O . PRO A 1 84 ? -7.513 -4.366 21.431 1.00 94.50 84 PRO A O 1
ATOM 639 N N . ASP A 1 85 ? -8.191 -5.691 19.755 1.00 94.44 85 ASP A N 1
ATOM 640 C CA . ASP A 1 85 ? -7.527 -6.920 20.211 1.00 94.44 85 ASP A CA 1
ATOM 641 C C . ASP A 1 85 ? -6.027 -6.980 19.846 1.00 94.44 85 ASP A C 1
ATOM 643 O O . ASP A 1 85 ? -5.364 -7.992 20.077 1.00 94.44 85 ASP A O 1
ATOM 647 N N . GLY A 1 86 ? -5.487 -5.907 19.257 1.00 94.25 86 GLY A N 1
ATOM 648 C CA . GLY A 1 86 ? -4.102 -5.819 18.798 1.00 94.25 86 GLY A CA 1
ATOM 649 C C . GLY A 1 86 ? -3.842 -6.492 17.448 1.00 94.25 86 GLY A C 1
ATOM 650 O O . GLY A 1 86 ? -2.703 -6.483 16.979 1.00 94.25 86 GLY A O 1
ATOM 651 N N . SER A 1 87 ? -4.862 -7.067 16.806 1.00 97.56 87 SER A N 1
ATOM 652 C CA . SER A 1 87 ? -4.757 -7.556 15.433 1.00 97.56 87 SER A CA 1
ATOM 653 C C . SER A 1 87 ? -4.860 -6.415 14.416 1.00 97.56 87 SER A C 1
ATOM 655 O O . SER A 1 87 ? -5.217 -5.277 14.725 1.00 97.56 87 SER A O 1
ATOM 657 N N . LEU A 1 88 ? -4.530 -6.722 13.169 1.00 97.75 88 LEU A N 1
ATOM 658 C CA . LEU A 1 88 ? -4.743 -5.858 12.020 1.00 97.75 88 LEU A CA 1
ATOM 659 C C . LEU A 1 88 ? -5.849 -6.465 11.157 1.00 97.75 88 LEU A C 1
ATOM 661 O O . LEU A 1 88 ? -5.893 -7.680 10.949 1.00 97.75 88 LEU A O 1
ATOM 665 N N . LYS A 1 89 ? -6.706 -5.612 10.601 1.00 96.62 89 LYS A N 1
ATOM 666 C CA . LYS A 1 89 ? -7.734 -5.980 9.628 1.00 96.62 89 LYS A CA 1
ATOM 667 C C . LYS A 1 89 ? -7.450 -5.304 8.301 1.00 96.62 89 LYS A C 1
ATOM 669 O O . LYS A 1 89 ? -7.384 -4.081 8.220 1.00 96.62 89 LYS A O 1
ATOM 674 N N . ARG A 1 90 ? -7.353 -6.085 7.233 1.00 95.75 90 ARG A N 1
ATOM 675 C CA . ARG A 1 90 ? -7.265 -5.555 5.876 1.00 95.75 90 ARG A CA 1
ATOM 676 C C . ARG A 1 90 ? -8.591 -4.924 5.469 1.00 95.75 90 ARG A C 1
ATOM 678 O O . ARG A 1 90 ? -9.622 -5.595 5.462 1.00 95.75 90 ARG A O 1
ATOM 685 N N . VAL A 1 91 ? -8.540 -3.656 5.072 1.00 93.62 91 VAL A N 1
ATOM 686 C CA . VAL A 1 91 ? -9.703 -2.890 4.591 1.00 93.62 91 VAL A CA 1
ATOM 687 C C . VAL A 1 91 ? -9.572 -2.431 3.141 1.00 93.62 91 VAL A C 1
ATOM 689 O O . VAL A 1 91 ? -10.554 -1.992 2.554 1.00 93.62 91 VAL A O 1
ATOM 692 N N . GLY A 1 92 ? -8.386 -2.557 2.541 1.00 91.44 92 GLY A N 1
ATOM 693 C CA . GLY A 1 92 ? -8.163 -2.202 1.144 1.00 91.44 92 GLY A CA 1
ATOM 694 C C . GLY A 1 92 ? -6.993 -2.958 0.527 1.00 91.44 92 GLY A C 1
ATOM 695 O O . GLY A 1 92 ? -5.976 -3.187 1.182 1.00 91.44 92 GLY A O 1
ATOM 696 N N . VAL A 1 93 ? -7.149 -3.326 -0.746 1.00 95.06 93 VAL A N 1
ATOM 697 C CA . VAL A 1 93 ? -6.064 -3.772 -1.628 1.00 95.06 93 VAL A CA 1
ATOM 698 C C . VAL A 1 93 ? -6.193 -3.005 -2.934 1.00 95.06 93 VAL A C 1
ATOM 700 O O . VAL A 1 93 ? -7.240 -3.058 -3.577 1.00 95.06 93 VAL A O 1
ATOM 703 N N . GLY A 1 94 ? -5.132 -2.308 -3.323 1.00 94.44 94 GLY A N 1
ATOM 704 C CA . GLY A 1 94 ? -5.008 -1.598 -4.587 1.00 94.44 94 GLY A CA 1
ATOM 705 C C . GLY A 1 94 ? -3.901 -2.213 -5.443 1.00 94.44 94 GLY A C 1
ATOM 706 O O . GLY A 1 94 ? -2.777 -1.719 -5.388 1.00 94.44 94 GLY A O 1
ATOM 707 N N . PRO A 1 95 ? -4.187 -3.245 -6.263 1.00 92.25 95 PRO A N 1
ATOM 708 C CA . PRO A 1 95 ? -3.183 -3.904 -7.110 1.00 92.25 95 PRO A CA 1
ATOM 709 C C . PRO A 1 95 ? -2.643 -3.026 -8.248 1.00 92.25 95 PRO A C 1
ATOM 711 O O . PRO A 1 95 ? -1.688 -3.405 -8.906 1.00 92.25 95 PRO A O 1
ATOM 714 N N . LYS A 1 96 ? -3.296 -1.887 -8.519 1.00 90.31 96 LYS A N 1
ATOM 715 C CA . LYS A 1 96 ? -2.920 -0.892 -9.540 1.00 90.31 96 LYS A CA 1
ATOM 716 C C . LYS A 1 96 ? -2.839 0.528 -8.971 1.00 90.31 96 LYS A C 1
ATOM 718 O O . LYS A 1 96 ? -2.874 1.498 -9.719 1.00 90.31 96 LYS A O 1
ATOM 723 N N . ALA A 1 97 ? -2.834 0.661 -7.644 1.00 92.38 97 ALA A N 1
ATOM 724 C CA . ALA A 1 97 ? -2.793 1.973 -7.002 1.00 92.38 97 ALA A CA 1
ATOM 725 C C . ALA A 1 97 ? -1.407 2.628 -7.109 1.00 92.38 97 ALA A C 1
ATOM 727 O O . ALA A 1 97 ? -1.288 3.819 -6.856 1.00 92.38 97 ALA A O 1
ATOM 728 N N . LEU A 1 98 ? -0.380 1.851 -7.467 1.00 94.44 98 LEU A N 1
ATOM 729 C CA . LEU A 1 98 ? 1.014 2.265 -7.482 1.00 94.44 98 LEU A CA 1
ATOM 730 C C . LEU A 1 98 ? 1.640 2.021 -8.853 1.00 94.44 98 LEU A C 1
ATOM 732 O O . LEU A 1 98 ? 1.339 1.022 -9.507 1.00 94.44 98 LEU A O 1
ATOM 736 N N . TYR A 1 99 ? 2.542 2.908 -9.264 1.00 93.06 99 TYR A N 1
ATOM 737 C CA . TYR A 1 99 ? 3.387 2.686 -10.437 1.00 93.06 99 TYR A CA 1
ATOM 738 C C . TYR A 1 99 ? 4.330 1.492 -10.224 1.00 93.06 99 TYR A C 1
ATOM 740 O O . TYR A 1 99 ? 4.897 1.317 -9.141 1.00 93.06 99 TYR A O 1
ATOM 748 N N . CYS A 1 100 ? 4.522 0.694 -11.279 1.00 91.31 100 CYS A N 1
ATOM 749 C CA . CYS A 1 100 ? 5.529 -0.368 -11.320 1.00 91.31 100 CYS A CA 1
ATOM 750 C C . CYS A 1 100 ? 6.954 0.201 -11.204 1.00 91.31 100 CYS A C 1
ATOM 752 O O . CYS A 1 100 ? 7.152 1.409 -11.341 1.00 91.31 100 CYS A O 1
ATOM 754 N N . THR A 1 101 ? 7.952 -0.649 -10.963 1.00 90.88 101 THR A N 1
ATOM 755 C CA . THR A 1 101 ? 9.341 -0.209 -10.729 1.00 90.88 101 THR A CA 1
ATOM 756 C C . THR A 1 101 ? 9.927 0.652 -11.857 1.00 90.88 101 THR A C 1
AT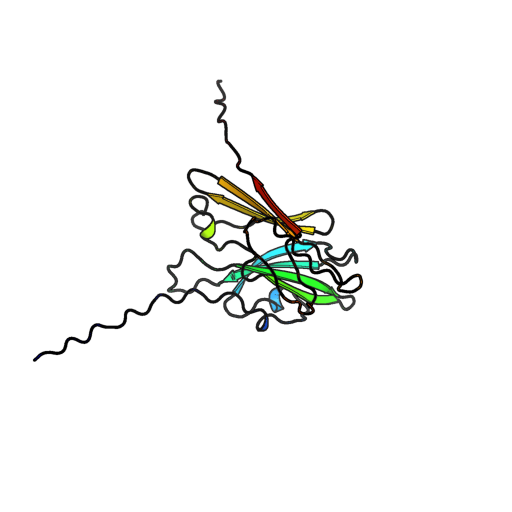OM 758 O O . THR A 1 101 ? 10.558 1.660 -11.550 1.00 90.88 101 THR A O 1
ATOM 761 N N . GLY A 1 102 ? 9.675 0.360 -13.137 1.00 88.69 102 GLY A N 1
ATOM 762 C CA . GLY A 1 102 ? 10.144 1.182 -14.267 1.00 88.69 102 GLY A CA 1
ATOM 763 C C . GLY A 1 102 ? 9.073 2.077 -14.905 1.00 88.69 102 GLY A C 1
ATOM 764 O O . GLY A 1 102 ? 9.359 2.822 -15.842 1.00 88.69 102 GLY A O 1
ATOM 765 N N . CYS A 1 103 ? 7.866 2.149 -14.335 1.00 89.81 103 CYS A N 1
ATOM 766 C CA . CYS A 1 103 ? 6.777 3.020 -14.807 1.00 89.81 103 CYS A CA 1
ATOM 767 C C . CYS A 1 103 ? 7.057 4.534 -14.631 1.00 89.81 103 CYS A C 1
ATOM 769 O O . CYS A 1 103 ? 6.204 5.371 -14.927 1.00 89.81 103 CYS A O 1
ATOM 771 N N . PHE A 1 104 ? 8.243 4.906 -14.144 1.00 90.06 104 PHE A N 1
ATOM 772 C CA . PHE A 1 104 ? 8.656 6.280 -13.846 1.00 90.06 104 PHE A CA 1
ATOM 773 C C . PHE A 1 104 ? 9.300 6.991 -15.052 1.00 90.06 104 PHE A C 1
ATOM 775 O O . PHE A 1 104 ? 9.610 8.182 -14.983 1.00 90.06 104 PHE A O 1
ATOM 782 N N . GLY A 1 105 ? 9.458 6.299 -16.185 1.00 86.88 105 GLY A N 1
ATOM 783 C CA . GLY A 1 105 ? 10.120 6.833 -17.376 1.00 86.88 105 GLY A CA 1
ATOM 784 C C . GLY A 1 105 ? 11.632 6.944 -17.179 1.00 86.88 105 GLY A C 1
ATOM 785 O O . GLY A 1 105 ? 12.230 6.133 -16.485 1.00 86.88 105 GLY A O 1
ATOM 786 N N . ALA A 1 106 ? 12.260 7.973 -17.749 1.00 86.62 106 ALA A N 1
ATOM 787 C CA . ALA A 1 106 ? 13.695 8.212 -17.568 1.00 86.62 106 ALA A CA 1
ATOM 788 C C . ALA A 1 106 ? 14.068 8.644 -16.135 1.00 86.62 106 ALA A C 1
ATOM 790 O O . ALA A 1 106 ? 15.249 8.726 -15.819 1.00 86.62 106 ALA A O 1
ATOM 791 N N . LEU A 1 107 ? 13.077 8.932 -15.280 1.00 83.75 107 LEU A N 1
ATOM 792 C CA . LEU A 1 107 ? 13.285 9.144 -13.845 1.00 83.75 107 LEU A CA 1
ATOM 793 C C . LEU A 1 107 ? 13.426 7.830 -13.062 1.00 83.75 107 LEU A C 1
ATOM 795 O O . LEU A 1 107 ? 13.804 7.871 -11.893 1.00 83.75 107 LEU A O 1
ATOM 799 N N . ALA A 1 108 ? 13.129 6.676 -13.670 1.00 81.06 108 ALA A N 1
ATOM 800 C CA . ALA A 1 108 ? 13.461 5.394 -13.064 1.00 81.06 108 ALA A CA 1
ATOM 801 C C . ALA A 1 108 ? 14.993 5.271 -12.991 1.00 81.06 108 ALA A C 1
ATOM 803 O O . ALA A 1 108 ? 15.671 5.285 -14.019 1.00 81.06 108 ALA A O 1
ATOM 804 N N . GLY A 1 109 ? 15.542 5.186 -11.777 1.00 73.25 109 GLY A N 1
ATOM 805 C CA . GLY A 1 109 ? 16.954 4.863 -11.580 1.00 73.25 109 GLY A CA 1
ATOM 806 C C . GLY A 1 109 ? 17.244 3.384 -11.876 1.00 73.25 109 GLY A C 1
ATOM 807 O O . GLY A 1 109 ? 16.329 2.636 -12.223 1.00 73.25 109 GLY A O 1
ATOM 808 N N . PRO A 1 110 ? 18.492 2.921 -11.681 1.00 70.69 110 PRO A N 1
ATOM 809 C CA . PRO A 1 110 ? 18.844 1.500 -11.800 1.00 70.69 110 PRO A CA 1
ATOM 810 C C . PRO A 1 110 ? 17.995 0.580 -10.909 1.00 70.69 110 PRO A C 1
ATOM 812 O O . PRO A 1 110 ? 17.699 -0.547 -11.285 1.00 70.69 110 PRO A O 1
ATOM 815 N N . GLU A 1 111 ? 17.554 1.093 -9.758 1.00 69.75 111 GLU A N 1
ATOM 816 C CA . GLU A 1 111 ? 16.680 0.400 -8.800 1.00 69.75 111 GLU A CA 1
ATOM 817 C C . GLU A 1 111 ? 15.174 0.591 -9.100 1.00 69.75 111 GLU A C 1
ATOM 819 O O . GLU A 1 111 ? 14.314 0.117 -8.357 1.00 69.75 111 GLU A O 1
ATOM 824 N N . GLY A 1 112 ? 14.837 1.296 -10.184 1.00 75.94 112 GLY A N 1
ATOM 825 C CA . GLY A 1 112 ? 13.492 1.785 -10.480 1.00 75.94 112 GLY A CA 1
ATOM 826 C C . GLY A 1 112 ? 13.171 3.122 -9.802 1.00 75.94 112 GLY A C 1
ATOM 827 O O . GLY A 1 112 ? 13.988 3.706 -9.092 1.00 75.94 112 GLY A O 1
ATOM 828 N N . GLY A 1 113 ? 11.971 3.645 -10.057 1.00 84.44 113 GLY A N 1
ATOM 829 C CA . GLY A 1 113 ? 11.391 4.746 -9.283 1.00 84.44 113 GLY A CA 1
ATOM 830 C C . GLY A 1 113 ? 10.447 4.222 -8.202 1.00 84.44 113 GLY A C 1
ATOM 831 O O . GLY A 1 113 ? 9.938 3.103 -8.315 1.00 84.44 113 GLY A O 1
ATOM 832 N N . THR A 1 114 ? 10.189 5.021 -7.167 1.00 90.69 114 THR A N 1
ATOM 833 C CA . THR A 1 114 ? 9.364 4.626 -6.011 1.00 90.69 114 THR A CA 1
ATOM 834 C C . THR A 1 114 ? 8.289 5.681 -5.748 1.00 90.69 114 THR A C 1
ATOM 836 O O . THR A 1 114 ? 8.627 6.863 -5.667 1.00 90.69 114 THR A O 1
ATOM 839 N N . PRO A 1 115 ? 7.000 5.303 -5.631 1.00 93.44 115 PRO A N 1
ATOM 840 C CA . PRO A 1 115 ? 5.955 6.237 -5.226 1.00 93.44 115 PRO A CA 1
ATOM 841 C C . PRO A 1 115 ? 6.204 6.742 -3.804 1.00 93.44 115 PRO A C 1
ATOM 843 O O . PRO A 1 115 ? 6.658 5.984 -2.949 1.00 93.44 115 PRO A O 1
ATOM 846 N N . GLU A 1 116 ? 5.833 7.983 -3.515 1.00 94.88 116 GLU A N 1
ATOM 847 C CA . GLU A 1 116 ? 5.874 8.499 -2.149 1.00 94.88 116 GLU A CA 1
ATOM 848 C C . GLU A 1 116 ? 4.540 8.237 -1.441 1.00 94.88 116 GLU A C 1
ATOM 850 O O . GLU A 1 116 ? 3.467 8.552 -1.961 1.00 94.88 116 GLU A O 1
ATOM 855 N N . LEU A 1 117 ? 4.608 7.659 -0.238 1.00 95.75 117 LEU A N 1
ATOM 856 C CA . LEU A 1 117 ? 3.460 7.459 0.645 1.00 95.75 117 LEU A CA 1
ATOM 857 C C . LEU A 1 117 ? 3.565 8.388 1.851 1.00 95.75 117 LEU A C 1
ATOM 859 O O . LEU A 1 117 ? 4.561 8.358 2.573 1.00 95.75 117 LEU A O 1
ATOM 863 N N . SER A 1 118 ? 2.509 9.149 2.125 1.00 95.12 118 SER A N 1
ATOM 864 C CA . SER A 1 118 ? 2.448 10.030 3.295 1.00 95.12 118 SER A CA 1
ATOM 865 C C . SER A 1 118 ? 1.036 10.134 3.873 1.00 95.12 118 SER A C 1
ATOM 867 O O . SER A 1 118 ? 0.055 9.701 3.266 1.00 95.12 118 SER A O 1
ATOM 869 N N . PHE A 1 119 ? 0.919 10.687 5.082 1.00 92.12 119 PHE A N 1
ATOM 870 C CA . PHE A 1 119 ? -0.370 10.964 5.716 1.00 92.12 119 PHE A CA 1
ATOM 871 C C . PHE A 1 119 ? -0.609 12.473 5.834 1.00 92.12 119 PHE A C 1
ATOM 873 O O . PHE A 1 119 ? 0.230 13.194 6.364 1.00 92.12 119 PHE A O 1
ATOM 880 N N . ASP A 1 120 ? -1.791 12.935 5.416 1.00 88.81 120 ASP A N 1
ATOM 881 C CA . ASP A 1 120 ? -2.290 14.298 5.656 1.00 88.81 120 ASP A CA 1
ATOM 882 C C . ASP A 1 120 ? -3.707 14.240 6.234 1.00 88.81 120 ASP A C 1
ATOM 884 O O . ASP A 1 120 ? -4.652 13.850 5.540 1.00 88.81 120 ASP A O 1
ATOM 888 N N . ARG A 1 121 ? -3.867 14.664 7.496 1.00 86.44 121 ARG A N 1
ATOM 889 C CA . ARG A 1 121 ? -5.173 14.855 8.165 1.00 86.44 121 ARG A CA 1
ATOM 890 C C . ARG A 1 121 ? -6.140 13.675 7.958 1.00 86.44 121 ARG A C 1
ATOM 892 O O . ARG A 1 121 ? -7.238 13.838 7.425 1.00 86.44 121 ARG A O 1
ATOM 899 N N . GLY A 1 122 ? -5.707 12.470 8.334 1.00 83.94 122 GLY A N 1
ATOM 900 C CA . GLY A 1 122 ? -6.508 11.240 8.216 1.00 83.94 122 GLY A CA 1
ATOM 901 C C . GLY A 1 122 ? -6.689 10.730 6.781 1.00 83.94 122 GLY A C 1
ATOM 902 O O . GLY A 1 122 ? -7.523 9.868 6.525 1.00 83.94 122 GLY A O 1
ATOM 903 N N . SER A 1 123 ? -5.939 11.272 5.819 1.00 88.19 123 SER A N 1
ATOM 904 C CA . SER A 1 123 ? -5.886 10.771 4.446 1.00 88.19 123 SER A CA 1
ATOM 905 C C . SER A 1 123 ? -4.522 10.169 4.148 1.00 88.19 123 SER A C 1
ATOM 907 O O . SER A 1 123 ? -3.503 10.727 4.549 1.00 88.19 123 SER A O 1
ATOM 909 N N . LEU A 1 124 ? -4.509 9.074 3.397 1.00 93.69 124 LEU A N 1
ATOM 910 C CA . LEU A 1 124 ? -3.309 8.560 2.748 1.00 93.69 124 LEU A CA 1
ATOM 911 C C . LEU A 1 124 ? -3.094 9.327 1.441 1.00 93.69 124 LEU A C 1
ATOM 913 O O . LEU A 1 124 ? -4.001 9.403 0.612 1.00 93.69 124 LEU A O 1
ATOM 917 N N . LEU A 1 125 ? -1.905 9.885 1.259 1.00 95.31 125 LEU A N 1
ATOM 918 C CA . LEU A 1 125 ? -1.456 10.464 0.003 1.00 95.31 125 LEU A CA 1
ATOM 919 C C . LEU A 1 125 ? -0.490 9.496 -0.673 1.00 95.31 125 LEU A C 1
ATOM 921 O O . LEU A 1 125 ? 0.377 8.914 -0.023 1.00 95.31 125 LEU A O 1
ATOM 925 N N . VAL A 1 126 ? -0.675 9.329 -1.976 1.00 95.50 126 VAL A N 1
ATOM 926 C CA . VAL A 1 126 ? 0.188 8.534 -2.844 1.00 95.50 126 VAL A CA 1
ATOM 927 C C . VAL A 1 126 ? 0.619 9.431 -3.986 1.00 95.50 126 VAL A C 1
ATOM 929 O O . VAL A 1 126 ? -0.219 9.858 -4.782 1.00 95.50 126 VAL A O 1
ATOM 932 N N . GLU A 1 127 ? 1.904 9.736 -4.060 1.00 95.06 127 GLU A N 1
ATOM 933 C CA . GLU A 1 127 ? 2.461 10.582 -5.105 1.00 95.06 127 GLU A CA 1
ATOM 934 C C . GLU A 1 127 ? 3.329 9.782 -6.074 1.00 95.06 127 GLU A C 1
ATOM 936 O O . GLU A 1 127 ? 4.190 8.996 -5.683 1.00 95.06 127 GLU A O 1
ATOM 941 N N . HIS A 1 128 ? 3.095 10.006 -7.363 1.00 92.81 128 HIS A N 1
ATOM 942 C CA . HIS A 1 128 ? 3.881 9.452 -8.452 1.00 92.81 128 HIS A CA 1
ATOM 943 C C . HIS A 1 128 ? 4.545 10.583 -9.218 1.00 92.81 128 HIS A C 1
ATOM 945 O O . HIS A 1 128 ? 3.858 11.434 -9.782 1.00 92.81 128 HIS A O 1
ATOM 951 N N . MET A 1 129 ? 5.870 10.556 -9.290 1.00 91.50 129 MET A N 1
ATOM 952 C CA . MET A 1 129 ? 6.652 11.481 -10.099 1.00 91.50 129 MET A CA 1
ATOM 953 C C . MET A 1 129 ? 7.288 10.712 -11.251 1.00 91.50 129 MET A C 1
ATOM 955 O O . MET A 1 129 ? 8.191 9.922 -11.031 1.00 91.50 129 MET A O 1
ATOM 959 N N . ALA A 1 130 ? 6.828 10.918 -12.480 1.00 90.06 130 ALA A N 1
ATOM 960 C CA . ALA A 1 130 ? 7.326 10.187 -13.646 1.00 90.06 130 ALA A CA 1
ATOM 961 C C . ALA A 1 130 ? 7.591 11.125 -14.816 1.00 90.06 130 ALA A C 1
ATOM 963 O O . ALA A 1 130 ? 6.958 12.175 -14.942 1.00 90.06 130 ALA A O 1
ATOM 964 N N . GLY A 1 131 ? 8.506 10.753 -15.704 1.00 87.94 131 GLY A N 1
ATOM 965 C CA . GLY A 1 131 ? 8.818 11.605 -16.837 1.00 87.94 131 GLY A CA 1
ATOM 966 C C . GLY A 1 131 ? 10.081 11.255 -17.596 1.00 87.94 131 GLY A C 1
ATOM 967 O O . GLY A 1 131 ? 10.787 10.297 -17.302 1.00 87.94 131 GLY A O 1
ATOM 968 N N . SER A 1 132 ? 10.353 12.073 -18.604 1.00 84.31 132 SER A N 1
ATOM 969 C CA . SER A 1 132 ? 11.631 12.110 -19.313 1.00 84.31 132 SER A CA 1
ATOM 970 C C . SER A 1 132 ? 11.974 13.572 -19.578 1.00 84.31 132 SER A C 1
ATOM 972 O O . SER A 1 132 ? 12.304 14.292 -18.644 1.00 84.31 132 SER A O 1
ATOM 974 N N . ARG A 1 133 ? 11.786 14.065 -20.807 1.00 87.62 133 ARG A N 1
ATOM 975 C CA . ARG A 1 133 ? 11.923 15.497 -21.133 1.00 87.62 133 ARG A CA 1
ATOM 976 C C . ARG A 1 133 ? 10.956 16.392 -20.352 1.00 87.62 133 ARG A C 1
ATOM 978 O O . ARG A 1 133 ? 11.248 17.561 -20.137 1.00 87.62 133 ARG A O 1
ATOM 985 N N . PHE A 1 134 ? 9.816 15.839 -19.945 1.00 84.31 134 PHE A N 1
ATOM 986 C CA . PHE A 1 134 ? 8.827 16.493 -19.096 1.00 84.31 134 PHE A CA 1
ATOM 987 C C . PHE A 1 134 ? 8.512 15.607 -17.899 1.00 84.31 134 PHE A C 1
ATOM 989 O O . PHE A 1 134 ? 8.461 14.383 -18.043 1.00 84.31 134 PHE A O 1
ATOM 996 N N . MET A 1 135 ? 8.267 16.239 -16.752 1.00 86.62 135 MET A N 1
ATOM 997 C CA . MET A 1 135 ? 7.887 15.581 -15.508 1.00 86.62 135 MET A CA 1
ATOM 998 C C . MET A 1 135 ? 6.389 15.747 -15.255 1.00 86.62 135 MET A C 1
ATOM 1000 O O . MET A 1 135 ? 5.831 16.833 -15.410 1.00 86.62 135 MET A O 1
ATOM 1004 N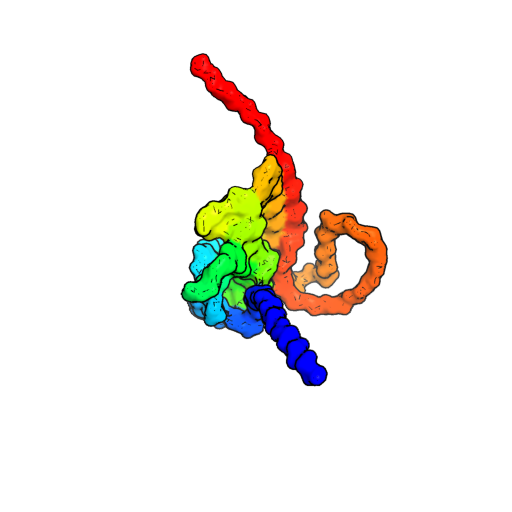 N . THR A 1 136 ? 5.754 14.661 -14.836 1.00 86.69 136 THR A N 1
ATOM 1005 C CA . THR A 1 136 ? 4.383 14.638 -14.339 1.00 86.69 136 THR A CA 1
ATOM 1006 C C . THR A 1 136 ? 4.410 14.222 -12.881 1.00 86.69 136 THR A C 1
ATOM 1008 O O . THR A 1 136 ? 4.996 13.194 -12.547 1.00 86.69 136 THR A O 1
ATOM 1011 N N . VAL A 1 137 ? 3.738 15.000 -12.036 1.00 89.06 137 VAL A N 1
ATOM 1012 C CA . VAL A 1 137 ? 3.436 14.615 -10.657 1.00 89.06 137 VAL A CA 1
ATOM 1013 C C . VAL A 1 137 ? 1.949 14.307 -10.566 1.00 89.06 137 VAL A C 1
ATOM 1015 O O . VAL A 1 137 ? 1.120 15.142 -10.937 1.00 89.06 137 VAL A O 1
ATOM 1018 N N . GLN A 1 138 ? 1.614 13.105 -10.106 1.00 91.56 138 GLN A N 1
ATOM 1019 C CA . GLN A 1 138 ? 0.250 12.678 -9.827 1.00 91.56 138 GLN A CA 1
ATOM 1020 C C . GLN A 1 138 ? 0.108 12.343 -8.348 1.00 91.56 138 GLN A C 1
ATOM 1022 O O . GLN A 1 138 ? 0.618 11.323 -7.890 1.00 91.56 138 GLN A O 1
ATOM 1027 N N . THR A 1 139 ? -0.651 13.160 -7.623 1.00 93.25 139 THR A N 1
ATOM 1028 C CA . THR A 1 139 ? -0.998 12.885 -6.225 1.00 93.25 139 THR A CA 1
ATOM 1029 C C . THR A 1 139 ? -2.415 12.323 -6.152 1.00 93.25 139 THR A C 1
ATOM 1031 O O . THR A 1 139 ? -3.382 12.970 -6.568 1.00 93.25 139 THR A O 1
ATOM 1034 N N . GLN A 1 140 ? -2.545 11.118 -5.607 1.00 93.19 140 GLN A N 1
ATOM 1035 C CA . GLN A 1 140 ? -3.807 10.475 -5.267 1.00 93.19 140 GLN A CA 1
ATOM 1036 C C . GLN A 1 140 ? -4.043 10.604 -3.764 1.00 93.19 140 GLN A C 1
ATOM 1038 O O . GLN A 1 140 ? -3.165 10.315 -2.955 1.00 93.19 140 GLN A O 1
ATOM 1043 N N . ARG A 1 141 ? -5.249 11.023 -3.379 1.00 92.31 141 ARG A N 1
ATOM 1044 C CA . ARG A 1 141 ? -5.665 11.091 -1.974 1.00 92.31 141 ARG A CA 1
ATOM 1045 C C . ARG A 1 141 ? -6.691 10.013 -1.689 1.00 92.31 141 ARG A C 1
ATOM 1047 O O . ARG A 1 141 ? -7.714 9.966 -2.362 1.00 92.31 141 ARG A O 1
ATOM 1054 N N . PHE A 1 142 ? -6.468 9.220 -0.655 1.00 88.50 142 PHE A N 1
ATOM 1055 C CA . PHE A 1 142 ? -7.400 8.212 -0.178 1.00 88.50 142 PHE A CA 1
ATOM 1056 C C . PHE A 1 142 ? -7.841 8.529 1.246 1.00 88.50 142 PHE A C 1
ATOM 1058 O O . PHE A 1 142 ? -7.035 8.931 2.085 1.00 88.50 142 PHE A O 1
ATOM 1065 N N . ARG A 1 143 ? -9.125 8.324 1.524 1.00 89.19 143 ARG A N 1
ATOM 1066 C CA . ARG A 1 143 ? -9.715 8.492 2.851 1.00 89.19 143 ARG A CA 1
ATOM 1067 C C . ARG A 1 143 ? -10.480 7.227 3.203 1.00 89.19 143 ARG A C 1
ATOM 1069 O O . ARG A 1 143 ? -11.151 6.658 2.344 1.00 89.19 143 ARG A O 1
ATOM 1076 N N . TYR A 1 144 ? -10.346 6.786 4.448 1.00 85.06 144 TYR A N 1
ATOM 1077 C CA . TYR A 1 144 ? -11.151 5.685 4.948 1.00 85.06 144 TYR A CA 1
ATOM 1078 C C . TYR A 1 144 ? -12.542 6.203 5.316 1.00 85.06 144 TYR A C 1
ATOM 1080 O O . TYR A 1 144 ? -12.667 7.175 6.055 1.00 85.06 144 TYR A O 1
ATOM 1088 N N . GLU A 1 145 ? -13.576 5.535 4.813 1.00 79.69 145 GLU A N 1
ATOM 1089 C CA . GLU A 1 145 ? -14.969 5.821 5.142 1.00 79.69 145 GLU A CA 1
ATOM 1090 C C . GLU A 1 145 ? -15.634 4.540 5.651 1.00 79.69 145 GLU A C 1
ATOM 1092 O O . GLU A 1 145 ? -15.467 3.455 5.083 1.00 79.69 145 GLU A O 1
ATOM 1097 N N . THR A 1 146 ? -16.389 4.656 6.742 1.00 67.19 146 THR A N 1
ATOM 1098 C CA . THR A 1 146 ? -17.197 3.541 7.249 1.00 67.19 146 THR A CA 1
ATOM 1099 C C . THR A 1 146 ? -18.491 3.455 6.443 1.00 67.19 146 THR A C 1
ATOM 1101 O O . THR A 1 146 ? -19.069 4.470 6.069 1.00 67.19 146 THR A O 1
ATOM 1104 N N . ALA A 1 147 ? -18.982 2.245 6.167 1.00 54.31 147 ALA A N 1
ATOM 1105 C CA . ALA A 1 147 ? -20.176 2.047 5.336 1.00 54.31 147 ALA A CA 1
ATOM 1106 C C . ALA A 1 147 ? -21.505 2.519 5.985 1.00 54.31 147 ALA A C 1
ATOM 1108 O O . ALA A 1 147 ? -22.578 2.282 5.434 1.00 54.31 147 ALA A O 1
ATOM 1109 N N . SER A 1 148 ? -21.474 3.185 7.141 1.00 40.25 148 SER A N 1
ATOM 1110 C CA . SER A 1 148 ? -22.658 3.670 7.853 1.00 40.25 148 SER A CA 1
ATOM 1111 C C . SER A 1 148 ? -22.876 5.170 7.634 1.00 40.25 148 SER A C 1
ATOM 1113 O O . SER A 1 148 ? -22.467 5.986 8.456 1.00 40.25 148 SER A O 1
ATOM 1115 N N . GLY A 1 149 ? -23.573 5.530 6.551 1.00 33.44 149 GLY A N 1
ATOM 1116 C CA . GLY A 1 149 ? -24.220 6.843 6.442 1.00 33.44 149 GLY A CA 1
ATOM 1117 C C . GLY A 1 149 ? -24.256 7.444 5.040 1.00 33.44 149 GLY A C 1
ATOM 1118 O O . GLY A 1 149 ? -23.377 8.213 4.681 1.00 33.44 149 GLY A O 1
ATOM 1119 N N . ARG A 1 150 ? -25.360 7.183 4.325 1.00 31.75 150 ARG A N 1
ATOM 1120 C CA . ARG A 1 150 ? -25.751 7.678 2.987 1.00 31.75 150 ARG A CA 1
ATOM 1121 C C . ARG A 1 150 ? -25.093 6.961 1.809 1.00 31.75 150 ARG A C 1
ATOM 1123 O O . ARG A 1 150 ? -23.984 7.259 1.384 1.00 31.75 150 ARG A O 1
ATOM 1130 N N . GLY A 1 151 ? -25.883 6.045 1.243 1.00 30.56 151 GLY A N 1
ATOM 1131 C CA . GLY A 1 151 ? -25.683 5.485 -0.086 1.00 30.56 151 GLY A CA 1
ATOM 1132 C C . GLY A 1 151 ? -25.457 6.600 -1.103 1.00 30.56 151 GLY A C 1
ATOM 1133 O O . GLY A 1 151 ? -26.319 7.441 -1.341 1.00 30.56 151 GLY A O 1
ATOM 1134 N N . GLY A 1 152 ? -24.253 6.608 -1.649 1.00 28.31 152 GLY A N 1
ATOM 1135 C CA . GLY A 1 152 ? -23.775 7.622 -2.564 1.00 28.31 152 GLY A CA 1
ATOM 1136 C C . GLY A 1 152 ? -22.367 7.260 -2.987 1.00 28.31 152 GLY A C 1
ATOM 1137 O O . GLY A 1 152 ? -21.419 7.966 -2.664 1.00 28.31 152 GLY A O 1
ATOM 1138 N N . SER A 1 153 ? -22.212 6.140 -3.692 1.00 29.50 153 SER A N 1
ATOM 1139 C CA . SER A 1 153 ? -21.024 5.913 -4.511 1.00 29.50 153 SER A CA 1
ATOM 1140 C C . SER A 1 153 ? -21.025 6.954 -5.627 1.00 29.50 153 SER A C 1
ATOM 1142 O O . SER A 1 153 ? -21.467 6.691 -6.738 1.00 29.50 153 SER A O 1
ATOM 1144 N N . SER A 1 154 ? -20.574 8.167 -5.318 1.00 25.47 154 SER A N 1
ATOM 1145 C CA . SER A 1 154 ? -20.205 9.149 -6.325 1.00 25.47 154 SER A CA 1
ATOM 1146 C C . SER A 1 154 ? -18.695 9.094 -6.469 1.00 25.47 154 SER A C 1
ATOM 1148 O O . SER A 1 154 ? -17.944 9.818 -5.820 1.00 25.47 154 SER A O 1
ATOM 1150 N N . ALA A 1 155 ? -18.245 8.176 -7.321 1.00 26.78 155 ALA A N 1
ATOM 1151 C CA . ALA A 1 155 ? -16.947 8.305 -7.949 1.00 26.78 155 ALA A CA 1
ATOM 1152 C C . ALA A 1 155 ? -17.056 9.455 -8.957 1.00 26.78 155 ALA A C 1
ATOM 1154 O O . ALA A 1 155 ? -17.373 9.240 -10.124 1.00 26.78 155 ALA A O 1
ATOM 1155 N N . LYS A 1 156 ? -16.811 10.695 -8.522 1.00 22.70 156 LYS A N 1
ATOM 1156 C CA . LYS A 1 156 ? -16.560 11.780 -9.471 1.00 22.70 156 LYS A CA 1
ATOM 1157 C C . LYS A 1 156 ? -15.094 11.714 -9.884 1.00 22.70 156 LYS A C 1
ATOM 1159 O O . LYS A 1 156 ? -14.251 12.451 -9.386 1.00 22.70 156 LYS A O 1
ATOM 1164 N N . SER A 1 157 ? -14.800 10.804 -10.809 1.00 26.59 157 SER A N 1
ATOM 1165 C CA . SER A 1 157 ? -13.654 10.979 -11.693 1.00 26.59 157 SER A CA 1
ATOM 1166 C C . SER A 1 157 ? -13.978 12.171 -12.590 1.00 26.59 157 SER A C 1
ATOM 1168 O O . SER A 1 157 ? -14.793 12.056 -13.498 1.00 26.59 157 SER A O 1
ATOM 1170 N N . THR A 1 158 ? -13.389 13.340 -12.344 1.00 23.19 158 THR A N 1
ATOM 1171 C CA . THR A 1 158 ? -13.257 14.345 -13.408 1.00 23.19 158 THR A CA 1
ATOM 1172 C C . THR A 1 158 ? -12.101 13.933 -14.310 1.00 23.19 158 THR A C 1
ATOM 1174 O O . THR A 1 158 ? -11.048 14.561 -14.330 1.00 23.19 158 THR A O 1
ATOM 1177 N N . ALA A 1 159 ? -12.299 12.845 -15.043 1.00 28.36 159 ALA A N 1
ATOM 1178 C CA . ALA A 1 159 ? -11.885 12.801 -16.429 1.00 28.36 159 ALA A CA 1
ATOM 1179 C C . ALA A 1 159 ? -13.157 13.100 -17.223 1.00 28.36 159 ALA A C 1
ATOM 1181 O O . ALA A 1 159 ? -14.205 12.530 -16.928 1.00 28.36 159 ALA A O 1
ATOM 1182 N N . THR A 1 160 ? -13.099 14.014 -18.182 1.00 23.94 160 THR A N 1
ATOM 1183 C CA . THR A 1 160 ? -14.166 14.158 -19.174 1.00 23.94 160 THR A CA 1
ATOM 1184 C C . THR A 1 160 ? -14.071 12.962 -20.122 1.00 23.94 160 THR A C 1
ATOM 1186 O O . THR A 1 160 ? -13.088 12.865 -20.856 1.00 23.94 160 THR A O 1
ATOM 1189 N N . PRO A 1 161 ? -15.054 12.048 -20.119 1.00 29.81 161 PRO A N 1
ATOM 1190 C CA . PRO A 1 161 ? -15.513 11.511 -21.389 1.00 29.81 161 PRO A CA 1
ATOM 1191 C C . PRO A 1 161 ? -17.034 11.644 -21.528 1.00 29.81 161 PRO A C 1
ATOM 1193 O O . PRO A 1 161 ? -17.813 11.432 -20.602 1.00 29.81 161 PRO A O 1
ATOM 1196 N N . THR A 1 162 ? -17.430 12.048 -22.725 1.00 29.69 162 THR A N 1
ATOM 1197 C CA . THR A 1 162 ? -18.787 12.175 -23.254 1.00 29.69 162 THR A CA 1
ATOM 1198 C C . THR A 1 162 ? -19.496 10.808 -23.331 1.00 29.69 162 THR A C 1
ATOM 1200 O O . THR A 1 162 ? -18.960 9.894 -23.949 1.00 29.69 162 THR A O 1
ATOM 1203 N N . GLY A 1 163 ? -20.723 10.687 -22.798 1.00 24.64 163 GLY A N 1
ATOM 1204 C CA . GLY A 1 163 ? -21.694 9.617 -23.138 1.00 24.64 163 GLY A CA 1
ATOM 1205 C C . GLY A 1 163 ? -22.186 8.727 -21.972 1.00 24.64 163 GLY A C 1
ATOM 1206 O O . GLY A 1 163 ? -21.447 8.567 -21.005 1.00 24.64 163 GLY A O 1
ATOM 1207 N N . PRO A 1 164 ? -23.433 8.191 -22.008 1.00 33.19 164 PRO A N 1
ATOM 1208 C CA . PRO A 1 164 ? -24.257 8.066 -20.799 1.00 33.19 164 PRO A CA 1
ATOM 1209 C C . PRO A 1 164 ? -24.446 6.652 -20.203 1.00 33.19 164 PRO A C 1
ATOM 1211 O O . PRO A 1 164 ? -24.414 5.645 -20.900 1.00 33.19 164 PRO A O 1
ATOM 1214 N N . GLU A 1 165 ? -24.725 6.692 -18.890 1.00 29.11 165 GLU A N 1
ATOM 1215 C CA . GLU A 1 165 ? -25.555 5.835 -18.012 1.00 29.11 165 GLU A CA 1
ATOM 1216 C C . GLU A 1 165 ? -25.360 4.309 -17.872 1.00 29.11 165 GLU A C 1
ATOM 1218 O O . GLU A 1 165 ? -25.510 3.535 -18.809 1.00 29.11 165 GLU A O 1
ATOM 1223 N N . GLY A 1 166 ? -25.295 3.871 -16.600 1.00 25.06 166 GLY A N 1
ATOM 1224 C CA . GLY A 1 166 ? -26.237 2.852 -16.115 1.00 25.06 166 GLY A CA 1
ATOM 1225 C C . GLY A 1 166 ? -25.732 1.820 -15.092 1.00 25.06 166 GLY A C 1
ATOM 1226 O O . GLY A 1 166 ? -24.899 0.978 -15.400 1.00 25.06 166 GLY A O 1
ATOM 1227 N N . LEU A 1 167 ? -26.416 1.817 -13.938 1.00 27.23 167 LEU A N 1
ATOM 1228 C CA . LEU A 1 167 ? -26.698 0.709 -13.002 1.00 27.23 167 LEU A CA 1
ATOM 1229 C C . LEU A 1 167 ? -25.773 0.432 -11.798 1.00 27.23 167 LEU A C 1
ATOM 1231 O O . LEU A 1 167 ? -24.575 0.179 -11.877 1.00 27.23 167 LEU A O 1
ATOM 1235 N N . ALA A 1 168 ? -26.447 0.431 -10.643 1.00 31.56 168 ALA A N 1
ATOM 1236 C CA . ALA A 1 168 ? -25.946 0.301 -9.287 1.00 31.56 168 ALA A CA 1
ATOM 1237 C C . ALA A 1 168 ? -25.669 -1.153 -8.867 1.00 31.56 168 ALA A C 1
ATOM 1239 O O . ALA A 1 168 ? -26.448 -2.060 -9.160 1.00 31.56 168 ALA A O 1
ATOM 1240 N N . ARG A 1 169 ? -24.614 -1.343 -8.064 1.00 27.48 169 ARG A N 1
ATOM 1241 C CA . ARG A 1 169 ? -24.456 -2.470 -7.132 1.00 27.48 169 ARG A CA 1
ATOM 1242 C C . ARG A 1 169 ? -23.855 -1.967 -5.820 1.00 27.48 169 ARG A C 1
ATOM 1244 O O . ARG A 1 169 ? -22.939 -1.150 -5.820 1.00 27.48 169 ARG A O 1
ATOM 1251 N N . THR A 1 170 ? -24.399 -2.463 -4.716 1.00 31.66 170 THR A N 1
ATOM 1252 C CA . THR A 1 170 ? -23.985 -2.217 -3.328 1.00 31.66 170 THR A CA 1
ATOM 1253 C C . THR A 1 170 ? -22.483 -2.479 -3.132 1.00 31.66 170 THR A C 1
ATOM 1255 O O . THR A 1 170 ? -22.057 -3.601 -3.417 1.00 31.66 170 THR A O 1
ATOM 1258 N N . PRO A 1 171 ? -21.665 -1.528 -2.632 1.00 32.28 171 PRO A N 1
ATOM 1259 C CA . PRO A 1 171 ? -20.251 -1.793 -2.408 1.00 32.28 171 PRO A CA 1
ATOM 1260 C C . PRO A 1 171 ? -19.919 -2.098 -0.942 1.00 32.28 171 PRO A C 1
ATOM 1262 O O . PRO A 1 171 ? -20.380 -1.443 -0.008 1.00 32.28 171 PRO A O 1
ATOM 1265 N N . ALA A 1 172 ? -19.042 -3.089 -0.773 1.00 30.62 172 ALA A N 1
ATOM 1266 C CA . ALA A 1 172 ? -18.158 -3.229 0.380 1.00 30.62 172 ALA A CA 1
ATOM 1267 C C . ALA A 1 172 ? -17.349 -1.927 0.601 1.00 30.62 172 ALA A C 1
ATOM 1269 O O . ALA A 1 172 ? -17.183 -1.165 -0.356 1.00 30.62 172 ALA A O 1
ATOM 1270 N N . PRO A 1 173 ? -16.812 -1.651 1.810 1.00 34.38 173 PRO A N 1
ATOM 1271 C CA . PRO A 1 173 ? -15.985 -0.464 2.040 1.00 34.38 173 PRO A CA 1
ATOM 1272 C C . PRO A 1 173 ? -14.873 -0.401 0.988 1.00 34.38 173 PRO A C 1
ATOM 1274 O O . PRO A 1 173 ? -14.042 -1.302 0.887 1.00 34.38 173 PRO A O 1
ATOM 1277 N N . THR A 1 174 ? -14.927 0.623 0.137 1.00 43.09 174 THR A N 1
ATOM 1278 C CA . THR A 1 174 ? -14.027 0.776 -1.005 1.00 43.09 174 THR A CA 1
ATOM 1279 C C . THR A 1 174 ? -13.063 1.908 -0.690 1.00 43.09 174 THR A C 1
ATOM 1281 O O . THR A 1 174 ? -13.481 3.028 -0.416 1.00 43.09 174 THR A O 1
ATOM 1284 N N . PHE A 1 175 ? -11.763 1.626 -0.726 1.00 45.78 175 PHE A N 1
ATOM 1285 C CA . PHE A 1 175 ? -10.743 2.669 -0.736 1.00 45.78 175 PHE A CA 1
ATOM 1286 C C . PHE A 1 175 ? -10.752 3.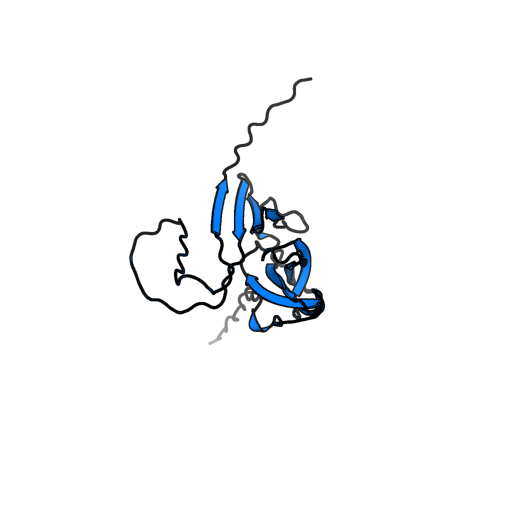286 -2.140 1.00 45.78 175 PHE A C 1
ATOM 1288 O O . PHE A 1 175 ? -10.269 2.677 -3.094 1.00 45.78 175 PHE A O 1
ATOM 1295 N N . SER A 1 176 ? -11.376 4.451 -2.297 1.00 42.88 176 SER A N 1
ATOM 1296 C CA . SER A 1 176 ? -11.458 5.150 -3.584 1.00 42.88 176 SER A CA 1
ATOM 1297 C C . SER A 1 176 ? -10.622 6.430 -3.558 1.00 42.88 176 SER A C 1
ATOM 1299 O O . SER A 1 176 ? -10.555 7.094 -2.520 1.00 42.88 176 SER A O 1
ATOM 1301 N N . PRO A 1 177 ? -9.972 6.797 -4.676 1.00 40.12 177 PRO A N 1
ATOM 1302 C CA . PRO A 1 177 ? -9.283 8.074 -4.770 1.00 40.12 177 PRO A CA 1
ATOM 1303 C C . PRO A 1 177 ? -10.310 9.213 -4.680 1.00 40.12 177 PRO A C 1
ATOM 1305 O O . PRO A 1 177 ? -11.270 9.261 -5.444 1.00 40.12 177 PRO A O 1
ATOM 1308 N N . VAL A 1 178 ? -10.101 10.132 -3.740 1.00 44.47 178 VAL A N 1
ATOM 1309 C CA . VAL A 1 178 ? -10.960 11.299 -3.476 1.00 44.47 178 VAL A CA 1
ATOM 1310 C C . VAL A 1 178 ? -10.691 12.422 -4.487 1.00 44.47 178 VAL A C 1
ATOM 1312 O O . VAL A 1 178 ? -11.558 13.247 -4.751 1.00 44.47 178 VAL A O 1
ATOM 1315 N N . SER A 1 179 ? -9.486 12.470 -5.064 1.00 42.47 179 SER A N 1
ATOM 1316 C CA . SER A 1 179 ? -9.079 13.438 -6.088 1.00 42.47 179 SER A CA 1
ATOM 1317 C C . SER A 1 179 ? -7.744 13.009 -6.702 1.00 42.47 179 SER A C 1
ATOM 1319 O O . SER A 1 179 ? -6.891 12.475 -5.991 1.00 42.47 179 SER A O 1
ATOM 1321 N N . SER A 1 180 ? -7.538 13.308 -7.988 1.00 36.66 180 SER A N 1
ATOM 1322 C CA . SER A 1 180 ? -6.211 13.326 -8.618 1.00 36.66 180 SER A CA 1
ATOM 1323 C C . SER A 1 180 ? -5.921 14.747 -9.103 1.00 36.66 180 SER A C 1
ATOM 1325 O O . SER A 1 180 ? -6.790 15.394 -9.687 1.00 36.66 180 SER A O 1
ATOM 1327 N N . LYS A 1 181 ? -4.733 15.274 -8.806 1.00 37.44 181 LYS A N 1
ATOM 1328 C CA . LYS A 1 181 ? -4.235 16.518 -9.408 1.00 37.44 181 LYS A CA 1
ATOM 1329 C C . LYS A 1 181 ? -2.971 16.172 -10.182 1.00 37.44 181 LYS A C 1
ATOM 1331 O O . LYS A 1 181 ? -2.068 15.563 -9.621 1.00 37.44 181 LYS A O 1
ATOM 1336 N N . SER A 1 182 ? -2.938 16.538 -11.461 1.00 34.16 182 SER A N 1
ATOM 1337 C CA . SER A 1 182 ? -1.718 16.520 -12.269 1.00 34.16 182 SER A CA 1
ATOM 1338 C C . SER A 1 182 ? -1.188 17.946 -12.341 1.00 34.16 182 SER A C 1
ATOM 1340 O O . SER A 1 182 ? -1.890 18.829 -12.831 1.00 34.16 182 SER A O 1
ATOM 1342 N N . ALA A 1 183 ? 0.021 18.182 -11.843 1.00 32.03 183 ALA A N 1
ATOM 1343 C CA . ALA A 1 183 ? 0.714 19.454 -12.021 1.00 32.03 183 ALA A CA 1
ATOM 1344 C C . ALA A 1 183 ? 1.820 19.277 -13.070 1.00 32.03 183 ALA A C 1
ATOM 1346 O O . ALA A 1 183 ? 2.649 18.374 -12.955 1.00 32.03 183 ALA A O 1
ATOM 1347 N N . LYS A 1 184 ? 1.831 20.133 -14.101 1.00 27.92 184 LYS A N 1
ATOM 1348 C CA . LYS A 1 184 ? 2.997 20.314 -14.975 1.00 27.92 184 LYS A CA 1
ATOM 1349 C C . LYS A 1 184 ? 3.922 21.307 -14.276 1.00 27.92 184 LYS A C 1
ATOM 1351 O O . LYS A 1 184 ? 3.568 22.475 -14.159 1.00 27.92 184 LYS A O 1
ATOM 1356 N N . ALA A 1 185 ? 5.059 20.841 -13.771 1.00 26.75 185 ALA A N 1
ATOM 1357 C CA . ALA A 1 185 ? 6.088 21.722 -13.230 1.00 26.75 185 ALA A CA 1
ATOM 1358 C C . ALA A 1 185 ? 7.020 22.161 -14.369 1.00 26.75 185 ALA A C 1
ATOM 1360 O O . ALA A 1 185 ? 7.661 21.328 -15.009 1.00 26.75 185 ALA A O 1
ATOM 1361 N N . GLU A 1 186 ? 7.072 23.464 -14.632 1.00 27.25 186 GLU A N 1
ATOM 1362 C CA . GLU A 1 186 ? 7.979 24.087 -15.597 1.00 27.25 186 GLU A CA 1
ATOM 1363 C C . GLU A 1 186 ? 9.238 24.542 -14.842 1.00 27.25 186 GLU A C 1
ATOM 1365 O O . GLU A 1 186 ? 9.165 25.379 -13.943 1.00 27.25 186 GLU A O 1
ATOM 1370 N N . TRP A 1 187 ? 10.397 23.954 -15.144 1.00 25.64 187 TRP A N 1
ATOM 1371 C CA . TRP A 1 187 ? 11.663 24.345 -14.520 1.00 25.64 187 TRP A CA 1
ATOM 1372 C C . TRP A 1 187 ? 12.288 25.510 -15.294 1.00 25.64 187 TRP A C 1
ATOM 1374 O O . TRP A 1 187 ? 12.914 25.306 -16.332 1.00 25.64 187 TRP A O 1
ATOM 1384 N N . THR A 1 188 ? 12.189 26.736 -14.776 1.00 27.69 188 THR A N 1
ATOM 1385 C CA . THR A 1 188 ? 13.094 27.818 -15.193 1.00 27.69 188 THR A CA 1
ATOM 1386 C C . THR A 1 188 ? 14.419 27.680 -14.451 1.00 27.69 188 THR A C 1
ATOM 1388 O O . THR A 1 188 ? 14.517 28.018 -13.270 1.00 27.69 188 THR A O 1
ATOM 1391 N N . ALA A 1 189 ? 15.449 27.195 -15.145 1.00 26.25 189 ALA A N 1
ATOM 1392 C CA . ALA A 1 189 ? 16.819 27.195 -14.647 1.00 26.25 189 ALA A CA 1
ATOM 1393 C C . ALA A 1 189 ? 17.325 28.643 -14.515 1.00 26.25 189 ALA A C 1
ATOM 1395 O O . ALA A 1 189 ? 17.629 29.300 -15.511 1.00 26.25 189 ALA A O 1
ATOM 1396 N N . ARG A 1 190 ? 17.431 29.161 -13.286 1.00 28.12 190 ARG A N 1
ATOM 1397 C CA . ARG A 1 190 ? 18.231 30.364 -13.023 1.00 28.12 190 ARG A CA 1
ATOM 1398 C C . ARG A 1 190 ? 19.686 29.932 -12.862 1.00 28.12 190 ARG A C 1
ATOM 1400 O O . ARG A 1 190 ? 20.002 29.186 -11.941 1.00 28.12 190 ARG A O 1
ATOM 1407 N N . LYS A 1 191 ? 20.570 30.397 -13.752 1.00 31.41 191 LYS A N 1
ATOM 1408 C CA . LYS A 1 191 ? 22.017 30.353 -13.505 1.00 31.41 191 LYS A CA 1
ATOM 1409 C C . LYS A 1 191 ? 22.314 31.196 -12.264 1.00 31.41 191 LYS A C 1
ATOM 1411 O O . LYS A 1 191 ? 21.961 32.373 -12.231 1.00 31.41 191 LYS A O 1
ATOM 1416 N N . ALA A 1 192 ? 22.963 30.601 -11.270 1.00 32.31 192 ALA A N 1
ATOM 1417 C CA . ALA A 1 192 ? 23.687 31.361 -10.265 1.00 32.31 192 ALA A CA 1
ATOM 1418 C C . ALA A 1 192 ? 24.962 31.893 -10.936 1.00 32.31 192 ALA A C 1
ATOM 1420 O O . ALA A 1 192 ? 25.808 31.105 -11.357 1.00 32.31 192 ALA A O 1
ATOM 1421 N N . ASN A 1 193 ? 25.059 33.211 -11.102 1.00 38.53 193 ASN A N 1
ATOM 1422 C CA . ASN A 1 193 ? 26.332 33.859 -11.395 1.00 38.53 193 ASN A CA 1
ATOM 1423 C C . ASN A 1 193 ? 27.038 34.100 -10.058 1.00 38.53 193 ASN A C 1
ATOM 1425 O O . ASN A 1 193 ? 26.394 34.552 -9.108 1.00 38.53 193 ASN A O 1
ATOM 1429 N N . GLY A 1 194 ? 28.319 33.726 -10.004 1.00 35.25 194 GLY A N 1
ATOM 1430 C CA . GLY A 1 194 ? 29.240 34.138 -8.944 1.00 35.25 194 GLY A CA 1
ATOM 1431 C C . GLY A 1 194 ? 29.626 35.605 -9.039 1.00 35.25 194 GLY A C 1
ATOM 1432 O O . GLY A 1 194 ? 29.190 36.279 -10.003 1.00 35.25 194 GLY A O 1
#

Secondary structure (DSSP, 8-state):
------------PPPPPPPGGGS-SEESSGGGG--TTEEEEEEEEE-SSSSSS-EEEEEEEEPPPTT---S---EEEEEEEEPTTS-EEEEEEETTSS--TTTTBTT-BTTB---EEEEETTEEEEEEEEESSSEEEEEEEEE---S-S--------------------PPPS---EEEEEEEE----------

Radius of gyration: 20.82 Å; chains: 1; bounding box: 56×66×70 Å